Protein AF-0000000087668354 (afdb_homodimer)

Organism: NCBI:txid484088

InterPro domains:
  IPR036388 Winged helix-like DNA-binding domain superfamily [G3DSA:1.10.10.10] (4-125)
  IPR036390 Winged helix DNA-binding domain superfamily [SSF46785] (9-108)
  IPR051815 Molybdate-responsive transcriptional regulator [PTHR30432] (9-107)

Secondary structure (DSSP, 8-state):
-----TTS-EEEEEEE-TTS-EESHHHHHHHHHHHHHS-HHHHHHHTT--HHHHHHHHHHHHHHBSS-SEEEE--STT--EEEE-HHHHHHHHHHHHHHHHHHHHTHHHHHHHHHHBPP-------/-----TTS-EEEEEEE-TTS-EESHHHHHHHHHHHHHS-HHHHHHHTT--HHHHHHHHHHHHHHBSS-SEEEE--STT--EEEE-HHHHHHHHHHHHHHHHHHHHTHHHHHHHHHHBPP-------

Foldseek 3Di:
DPPPPPPADADWDKDADPVRDIDTDVLLQLQVQCAVPQALQRSCVVVVHHSVVSVVSQVSQQVVDPHRQKDWACDDPVHIGMHGDPVVVVVSVVVVVVSVVVCVVCVVVRVVCVVPDDDDPDPPPD/DPPPPPPADADWDKDADPVRDIDTDVLLQLQVQCAVPQALQRSCVVVVHHSVVSVVSQVSQQVVDPHRQKDWACDDPVHIGMHGDPVVVVVSVVVVVVSVVVCVVCVVVRVVCSVPDDDDPDPPPD

Sequence (252 aa):
MSKMPRDHLKLVLRISFPDQDRLGHGKIELLEHIRETGSISAAGRAMDMSYRRAWLLVADLNRMFLLPSVESQRGGQKGGGAALTEFGEQLLARFRAMEKSMHQALAADLEWLDANRRPIDKPNDPMSKMPRDHLKLVLRISFPDQDRLGHGKIELLEHIRETGSISAAGRAMDMSYRRAWLLVADLNRMFLLPSVESQRGGQKGGGAALTEFGEQLLARFRAMEKSMHQALAADLEWLDANRRPIDKPNDP

Solvent-accessible surface area (backbone atoms only — not comparable to full-atom values): 13938 Å² total; per-residue (Å²): 128,85,68,69,67,76,82,43,78,42,80,45,64,36,38,37,39,63,89,70,47,70,49,32,66,67,63,50,51,43,52,51,34,19,61,74,63,33,18,58,57,57,21,10,53,76,66,75,45,50,49,68,58,38,49,50,51,50,53,48,50,32,59,50,25,70,59,49,29,62,41,77,35,85,39,72,92,85,47,62,38,27,37,60,30,75,57,24,50,50,51,51,54,48,51,54,49,45,54,52,44,41,51,63,67,37,44,68,58,51,49,52,50,59,73,42,38,39,79,74,78,64,75,76,74,125,125,84,69,69,64,76,82,43,79,41,81,45,65,35,36,38,38,64,89,72,46,71,51,33,66,68,63,50,50,45,52,52,31,18,61,74,64,34,19,58,58,57,22,12,54,75,66,75,43,51,50,68,58,38,50,50,51,49,52,49,51,31,59,50,24,70,60,47,30,63,39,76,34,85,39,72,94,84,48,62,36,27,36,59,32,75,56,24,50,50,50,50,54,49,51,54,49,45,56,52,44,39,50,61,67,38,43,68,57,51,49,51,51,59,74,41,38,39,79,72,78,66,75,74,73,126

pLDDT: mean 89.36, std 17.12, range [29.06, 98.88]

Structure (mmCIF, N/CA/C/O backbone):
data_AF-0000000087668354-model_v1
#
loop_
_entity.id
_entity.type
_entity.pdbx_description
1 polymer 'LysR family transcriptional regulator'
#
loop_
_atom_site.group_PDB
_atom_site.id
_atom_site.type_symbol
_atom_site.label_atom_id
_atom_site.label_alt_id
_atom_site.label_comp_id
_atom_site.label_asym_id
_atom_site.label_entity_id
_atom_site.label_seq_id
_atom_site.pdbx_PDB_ins_code
_atom_site.Cartn_x
_atom_site.Cartn_y
_atom_site.Cartn_z
_atom_site.occupancy
_atom_site.B_iso_or_equiv
_atom_site.auth_seq_id
_atom_site.auth_comp_id
_atom_site.auth_asym_id
_atom_site.auth_atom_id
_atom_site.pdbx_PDB_model_num
ATOM 1 N N . MET A 1 1 ? -8.164 -3.51 -22.203 1 29.06 1 MET A N 1
ATOM 2 C CA . MET A 1 1 ? -7.547 -3.195 -20.922 1 29.06 1 MET A CA 1
ATOM 3 C C . MET A 1 1 ? -7.781 -1.734 -20.547 1 29.06 1 MET A C 1
ATOM 5 O O . MET A 1 1 ? -7.262 -0.831 -21.203 1 29.06 1 MET A O 1
ATOM 9 N N . SER A 1 2 ? -8.93 -1.359 -20.109 1 31.38 2 SER A N 1
ATOM 10 C CA . SER A 1 2 ? -9.344 0.035 -19.984 1 31.38 2 SER A CA 1
ATOM 11 C C . SER A 1 2 ? -8.344 0.83 -19.156 1 31.38 2 SER A C 1
ATOM 13 O O . SER A 1 2 ? -8.055 0.472 -18 1 31.38 2 SER A O 1
ATOM 15 N N . LYS A 1 3 ? -7.406 1.322 -19.781 1 37.81 3 LYS A N 1
ATOM 16 C CA . LYS A 1 3 ? -6.371 2.199 -19.25 1 37.81 3 LYS A CA 1
ATOM 17 C C . LYS A 1 3 ? -6.965 3.256 -18.328 1 37.81 3 LYS A C 1
ATOM 19 O O . LYS A 1 3 ? -7.844 4.02 -18.734 1 37.81 3 LYS A O 1
ATOM 24 N N . MET A 1 4 ? -7.285 2.971 -17.094 1 43.22 4 MET A N 1
ATOM 25 C CA . MET A 1 4 ? -7.656 4.105 -16.25 1 43.22 4 MET A CA 1
ATOM 26 C C . MET A 1 4 ? -6.906 5.363 -16.672 1 43.22 4 MET A C 1
ATOM 28 O O . MET A 1 4 ? -5.691 5.328 -16.875 1 43.22 4 MET A O 1
ATOM 32 N N . PRO A 1 5 ? -7.473 6.375 -17.078 1 48.88 5 PRO A N 1
ATOM 33 C CA . PRO A 1 5 ? -6.758 7.582 -17.5 1 48.88 5 PRO A CA 1
ATOM 34 C C . PRO A 1 5 ? -5.656 7.984 -16.516 1 48.88 5 PRO A C 1
ATOM 36 O O . PRO A 1 5 ? -5.785 7.758 -15.312 1 48.88 5 PRO A O 1
ATOM 39 N N . ARG A 1 6 ? -4.398 8.039 -17.016 1 60.06 6 ARG A N 1
ATOM 40 C CA . ARG A 1 6 ? -3.125 8.438 -16.422 1 60.06 6 ARG A CA 1
ATOM 41 C C . ARG A 1 6 ? -3.289 9.672 -15.547 1 60.06 6 ARG A C 1
ATOM 43 O O . ARG A 1 6 ? -2.363 10.055 -14.836 1 60.06 6 ARG A O 1
ATOM 50 N N . ASP A 1 7 ? -4.469 10.242 -15.508 1 70.31 7 ASP A N 1
ATOM 51 C CA . ASP A 1 7 ? -4.652 11.5 -14.797 1 70.31 7 ASP A CA 1
ATOM 52 C C . ASP A 1 7 ? -5.516 11.312 -13.547 1 70.31 7 ASP A C 1
ATOM 54 O O . ASP A 1 7 ? -6.254 12.219 -13.156 1 70.31 7 ASP A O 1
ATOM 58 N N . HIS A 1 8 ? -5.449 9.977 -13.031 1 83.81 8 HIS A N 1
ATOM 59 C CA . HIS A 1 8 ? -6.305 9.742 -11.875 1 83.81 8 HIS A CA 1
ATOM 60 C C . HIS A 1 8 ? -5.504 9.203 -10.688 1 83.81 8 HIS A C 1
ATOM 62 O O . HIS A 1 8 ? -4.383 8.719 -10.867 1 83.81 8 HIS A O 1
ATOM 68 N N . LEU A 1 9 ? -6.133 9.344 -9.43 1 93.75 9 LEU A N 1
ATOM 69 C CA . LEU A 1 9 ? -5.582 8.727 -8.234 1 93.75 9 LEU A CA 1
ATOM 70 C C . LEU A 1 9 ? -5.664 7.203 -8.312 1 93.75 9 LEU A C 1
ATOM 72 O O . LEU A 1 9 ? -6.668 6.66 -8.789 1 93.75 9 LEU A O 1
ATOM 76 N N . LYS A 1 10 ? -4.656 6.555 -8 1 94.25 10 LYS A N 1
ATOM 77 C CA . LYS A 1 10 ? -4.629 5.094 -8 1 94.25 10 LYS A CA 1
ATOM 78 C C . LYS A 1 10 ? -4.477 4.547 -6.586 1 94.25 10 LYS A C 1
ATOM 80 O O . LYS A 1 10 ? -3.604 4.984 -5.836 1 94.25 10 LYS A O 1
ATOM 85 N N . LEU A 1 11 ? -5.352 3.68 -6.203 1 96.5 11 LEU A N 1
ATOM 86 C CA . LEU A 1 11 ? -5.242 2.971 -4.93 1 96.5 11 LEU A CA 1
ATOM 87 C C . LEU A 1 11 ? -4.348 1.745 -5.066 1 96.5 11 LEU A C 1
ATOM 89 O O . LEU A 1 11 ? -4.523 0.939 -5.984 1 96.5 11 LEU A O 1
ATOM 93 N N . VAL A 1 12 ? -3.428 1.674 -4.293 1 96.12 12 VAL A N 1
ATOM 94 C CA . VAL A 1 12 ? -2.543 0.513 -4.27 1 96.12 12 VAL A CA 1
ATOM 95 C C . VAL A 1 12 ? -2.76 -0.278 -2.982 1 96.12 12 VAL A C 1
ATOM 97 O O . VAL A 1 12 ? -2.688 0.279 -1.885 1 96.12 12 VAL A O 1
ATOM 100 N N . LEU A 1 13 ? -3.045 -1.542 -3.121 1 96.94 13 LEU A N 1
ATOM 101 C CA . LEU A 1 13 ? -3.322 -2.426 -1.993 1 96.94 13 LEU A CA 1
ATOM 102 C C . LEU A 1 13 ? -2.111 -3.295 -1.673 1 96.94 13 LEU A C 1
ATOM 104 O O . LEU A 1 13 ? -1.589 -3.988 -2.549 1 96.94 13 LEU A O 1
ATOM 108 N N . ARG A 1 14 ? -1.689 -3.227 -0.473 1 97.06 14 ARG A N 1
ATOM 109 C CA . ARG A 1 14 ? -0.683 -4.148 0.042 1 97.06 14 ARG A CA 1
ATOM 110 C C . ARG A 1 14 ? -1.149 -4.801 1.34 1 97.06 14 ARG A C 1
ATOM 112 O O . ARG A 1 14 ? -1.803 -4.156 2.164 1 97.06 14 ARG A O 1
ATOM 119 N N . ILE A 1 15 ? -0.882 -6.035 1.44 1 97.81 15 ILE A N 1
ATOM 120 C CA . ILE A 1 15 ? -1.191 -6.797 2.646 1 97.81 15 ILE A CA 1
ATOM 121 C C . ILE A 1 15 ? 0.098 -7.34 3.26 1 97.81 15 ILE A C 1
ATOM 123 O O . ILE A 1 15 ? 0.859 -8.047 2.592 1 97.81 15 ILE A O 1
ATOM 127 N N . SER A 1 16 ? 0.354 -6.988 4.496 1 95.75 16 SER A N 1
ATOM 128 C CA . SER A 1 16 ? 1.531 -7.469 5.211 1 95.75 16 SER A CA 1
ATOM 129 C C . SER A 1 16 ? 1.184 -8.648 6.117 1 95.75 16 SER A C 1
ATOM 131 O O . SER A 1 16 ? 0.186 -8.609 6.84 1 95.75 16 SER A O 1
ATOM 133 N N . PHE A 1 17 ? 2.064 -9.648 6.031 1 93.94 17 PHE A N 1
ATOM 134 C CA . PHE A 1 17 ? 1.957 -10.82 6.891 1 93.94 17 PHE A CA 1
ATOM 135 C C . PHE A 1 17 ? 2.906 -10.711 8.078 1 93.94 17 PHE A C 1
ATOM 137 O O . PHE A 1 17 ? 3.883 -9.953 8.031 1 93.94 17 PHE A O 1
ATOM 144 N N . PRO A 1 18 ? 2.549 -11.398 9.195 1 86.5 18 PRO A N 1
ATOM 145 C CA . PRO A 1 18 ? 3.361 -11.289 10.414 1 86.5 18 PRO A CA 1
ATOM 146 C C . PRO A 1 18 ? 4.82 -11.672 10.18 1 86.5 18 PRO A C 1
ATOM 148 O O . PRO A 1 18 ? 5.715 -11.164 10.867 1 86.5 18 PRO A O 1
ATOM 151 N N . ASP A 1 19 ? 5.172 -12.586 9.227 1 82.94 19 ASP A N 1
ATOM 152 C CA . ASP A 1 19 ? 6.531 -13.031 8.938 1 82.94 19 ASP A CA 1
ATOM 153 C C . ASP A 1 19 ? 7.227 -12.078 7.969 1 82.94 19 ASP A C 1
ATOM 155 O O . ASP A 1 19 ? 8.289 -12.398 7.434 1 82.94 19 ASP A O 1
ATOM 159 N N . GLN A 1 20 ? 6.656 -10.977 7.719 1 81.62 20 GLN A N 1
ATOM 160 C CA . GLN A 1 20 ? 7.195 -9.898 6.902 1 81.62 20 GLN A CA 1
ATOM 161 C C . GLN A 1 20 ? 6.957 -10.156 5.418 1 81.62 20 GLN A C 1
ATOM 163 O O . GLN A 1 20 ? 7.516 -9.469 4.562 1 81.62 2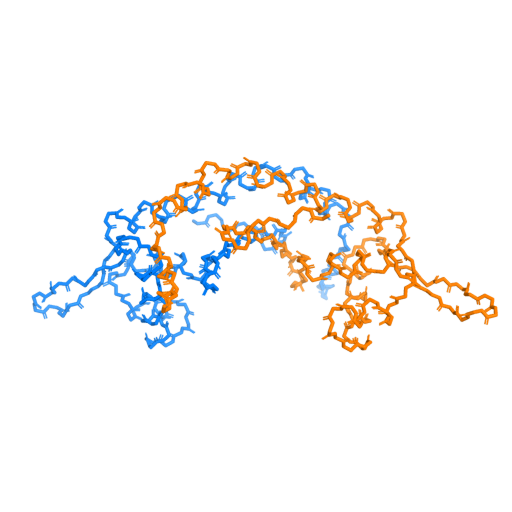0 GLN A O 1
ATOM 168 N N . ASP A 1 21 ? 6.301 -11.195 5.219 1 91.5 21 ASP A N 1
ATOM 169 C CA . ASP A 1 21 ? 5.883 -11.398 3.834 1 91.5 21 ASP A CA 1
ATOM 170 C C . ASP A 1 21 ? 4.812 -10.383 3.434 1 91.5 21 ASP A C 1
ATOM 172 O O . ASP A 1 21 ? 4.008 -9.961 4.266 1 91.5 21 ASP A O 1
ATOM 176 N N . ARG A 1 22 ? 4.867 -10.016 2.123 1 96 22 ARG A N 1
ATOM 177 C CA . ARG A 1 22 ? 3.898 -9.047 1.622 1 96 22 ARG A CA 1
ATOM 178 C C . ARG A 1 22 ? 3.223 -9.555 0.351 1 96 22 ARG A C 1
ATOM 180 O O . ARG A 1 22 ? 3.85 -10.234 -0.462 1 96 22 ARG A O 1
ATOM 187 N N . LEU A 1 23 ? 2.006 -9.32 0.245 1 98.12 23 LEU A N 1
ATOM 188 C CA . LEU A 1 23 ? 1.212 -9.586 -0.95 1 98.12 23 LEU A CA 1
ATOM 189 C C . LEU A 1 23 ? 0.702 -8.289 -1.566 1 98.12 23 LEU A C 1
ATOM 191 O O . LEU A 1 23 ? -0.048 -7.547 -0.928 1 98.12 23 LEU A O 1
ATOM 195 N N . GLY A 1 24 ? 1.148 -7.973 -2.689 1 97.62 24 GLY A N 1
ATOM 196 C CA . GLY A 1 24 ? 0.74 -6.75 -3.367 1 97.62 24 GLY A CA 1
ATOM 197 C C . GLY A 1 24 ? 0.853 -6.84 -4.879 1 97.62 24 GLY A C 1
ATOM 198 O O . GLY A 1 24 ? 0.839 -7.938 -5.441 1 97.62 24 GLY A O 1
ATOM 199 N N . HIS A 1 25 ? 0.953 -5.648 -5.527 1 95.31 25 HIS A N 1
ATOM 200 C CA . HIS A 1 25 ? 0.896 -5.527 -6.98 1 95.31 25 HIS A CA 1
ATOM 201 C C . HIS A 1 25 ? 1.948 -6.406 -7.648 1 95.31 25 HIS A C 1
ATOM 203 O O . HIS A 1 25 ? 1.663 -7.078 -8.641 1 95.31 25 HIS A O 1
ATOM 209 N N . GLY A 1 26 ? 3.125 -6.516 -7.062 1 97.25 26 GLY A N 1
ATOM 210 C CA . GLY A 1 26 ? 4.219 -7.242 -7.688 1 97.25 26 GLY A CA 1
ATOM 211 C C . GLY A 1 26 ? 3.941 -8.727 -7.832 1 97.25 26 GLY A C 1
ATOM 212 O O . GLY A 1 26 ? 4.012 -9.273 -8.93 1 97.25 26 GLY A O 1
ATOM 213 N N . LYS A 1 27 ? 3.615 -9.367 -6.746 1 98.5 27 LYS A N 1
ATOM 214 C CA . LYS A 1 27 ? 3.348 -10.805 -6.758 1 98.5 27 LYS A CA 1
ATOM 215 C C . LYS A 1 27 ? 2.1 -11.125 -7.574 1 98.5 27 LYS A C 1
ATOM 217 O O . LYS A 1 27 ? 2.053 -12.141 -8.273 1 98.5 27 LYS A O 1
ATOM 222 N N . ILE A 1 28 ? 1.128 -10.25 -7.508 1 98.69 28 ILE A N 1
ATOM 223 C CA . ILE A 1 28 ? -0.123 -10.469 -8.227 1 98.69 28 ILE A CA 1
ATOM 224 C C . ILE A 1 28 ? 0.114 -10.328 -9.727 1 98.69 28 ILE A C 1
ATOM 226 O O . ILE A 1 28 ? -0.362 -11.148 -10.516 1 98.69 28 ILE A O 1
ATOM 230 N N . GLU A 1 29 ? 0.827 -9.281 -10.102 1 98.62 29 GLU A N 1
ATOM 231 C CA . GLU A 1 29 ? 1.179 -9.094 -11.508 1 98.62 29 GLU A CA 1
ATOM 232 C C . GLU A 1 29 ? 1.981 -10.281 -12.031 1 98.62 29 GLU A C 1
ATOM 234 O O . GLU A 1 29 ? 1.774 -10.727 -13.164 1 98.62 29 GLU A O 1
ATOM 239 N N . LEU A 1 30 ? 2.871 -10.766 -11.242 1 98.75 30 LEU A N 1
ATOM 240 C CA . LEU A 1 30 ? 3.652 -11.945 -11.602 1 98.75 30 LEU A CA 1
ATOM 241 C C . LEU A 1 30 ? 2.74 -13.133 -11.898 1 98.75 30 LEU A C 1
ATOM 243 O O . LEU A 1 30 ? 2.912 -13.812 -12.914 1 98.75 30 LEU A O 1
ATOM 247 N N . LEU A 1 31 ? 1.774 -13.414 -11.008 1 98.81 31 LEU A N 1
ATOM 248 C CA . LEU A 1 31 ? 0.818 -14.5 -11.227 1 98.81 31 LEU A CA 1
ATOM 249 C C . LEU A 1 31 ? 0.07 -14.305 -12.539 1 98.81 31 LEU A C 1
ATOM 251 O O . LEU A 1 31 ? -0.143 -15.266 -13.289 1 98.81 31 LEU A O 1
ATOM 255 N N . GLU A 1 32 ? -0.285 -13.094 -12.844 1 98.88 32 GLU A N 1
ATOM 256 C CA . GLU A 1 32 ? -0.998 -12.797 -14.086 1 98.88 32 GLU A CA 1
ATOM 257 C C . GLU A 1 32 ? -0.147 -13.141 -15.305 1 98.88 32 GLU A C 1
ATOM 259 O O . GLU A 1 32 ? -0.634 -13.758 -16.25 1 98.88 32 GLU A O 1
ATOM 264 N N . HIS A 1 33 ? 1.062 -12.734 -15.289 1 98.69 33 HIS A N 1
ATOM 265 C CA . HIS A 1 33 ? 1.942 -12.977 -16.422 1 98.69 33 HIS A CA 1
ATOM 266 C C . HIS A 1 33 ? 2.248 -14.461 -16.578 1 98.69 33 HIS A C 1
ATOM 268 O O . HIS A 1 33 ? 2.354 -14.969 -17.703 1 98.69 33 HIS A O 1
ATOM 274 N N . ILE A 1 34 ? 2.406 -15.141 -15.477 1 98.44 34 ILE A N 1
ATOM 275 C CA . ILE A 1 34 ? 2.617 -16.578 -15.562 1 98.44 34 ILE A CA 1
ATOM 276 C C . ILE A 1 34 ? 1.389 -17.25 -16.172 1 98.44 34 ILE A C 1
ATOM 278 O O . ILE A 1 34 ? 1.515 -18.141 -17.016 1 98.44 34 ILE A O 1
ATOM 282 N N . ARG A 1 35 ? 0.227 -16.828 -15.719 1 98 35 ARG A N 1
ATOM 283 C CA . ARG A 1 35 ? -1.008 -17.344 -16.297 1 98 35 ARG A CA 1
ATOM 284 C C . ARG A 1 35 ? -1.037 -17.141 -17.797 1 98 35 ARG A C 1
ATOM 286 O O . ARG A 1 35 ? -1.43 -18.047 -18.547 1 98 35 ARG A O 1
ATOM 293 N N . GLU A 1 36 ? -0.615 -16.031 -18.312 1 97.88 36 GLU A N 1
ATOM 294 C CA . GLU A 1 36 ? -0.708 -15.625 -19.703 1 97.88 36 GLU A CA 1
ATOM 295 C C . GLU A 1 36 ? 0.372 -16.297 -20.547 1 97.88 36 GLU A C 1
ATOM 297 O O . GLU A 1 36 ? 0.123 -16.688 -21.688 1 97.88 36 GLU A O 1
ATOM 302 N N . THR A 1 37 ? 1.587 -16.484 -20.016 1 96.31 37 THR A N 1
ATOM 303 C CA . THR A 1 37 ? 2.727 -16.859 -20.844 1 96.31 37 THR A CA 1
ATOM 304 C C . THR A 1 37 ? 3.098 -18.328 -20.609 1 96.31 37 THR A C 1
ATOM 306 O O . THR A 1 37 ? 3.82 -18.922 -21.406 1 96.31 37 THR A O 1
ATOM 309 N N . GLY A 1 38 ? 2.723 -18.797 -19.469 1 96.31 38 GLY A N 1
ATOM 310 C CA . GLY A 1 38 ? 3.086 -20.156 -19.109 1 96.31 38 GLY A CA 1
ATOM 311 C C . GLY A 1 38 ? 4.547 -20.312 -18.734 1 96.31 38 GLY A C 1
ATOM 312 O O . GLY A 1 38 ? 5.117 -21.406 -18.844 1 96.31 38 GLY A O 1
ATOM 313 N N . SER A 1 39 ? 5.164 -19.172 -18.328 1 96.5 39 SER A N 1
ATOM 314 C CA . SER A 1 39 ? 6.609 -19.188 -18.125 1 96.5 39 SER A CA 1
ATOM 315 C C . SER A 1 39 ? 7.027 -18.156 -17.078 1 96.5 39 SER A C 1
ATOM 317 O O . SER A 1 39 ? 6.586 -17.016 -17.109 1 96.5 39 SER A O 1
ATOM 319 N N . ILE A 1 40 ? 7.871 -18.703 -16.078 1 97.06 40 ILE A N 1
ATOM 320 C CA . ILE A 1 40 ? 8.43 -17.766 -15.102 1 97.06 40 ILE A CA 1
ATOM 321 C C . ILE A 1 40 ? 9.375 -16.781 -15.805 1 97.06 40 ILE A C 1
ATOM 323 O O . ILE A 1 40 ? 9.383 -15.594 -15.492 1 97.06 40 ILE A O 1
ATOM 327 N N . SER A 1 41 ? 10.133 -17.312 -16.766 1 96.56 41 SER A N 1
ATOM 328 C CA . SER A 1 41 ? 11.086 -16.469 -17.5 1 96.56 41 SER A CA 1
ATOM 329 C C . SER A 1 41 ? 10.367 -15.398 -18.312 1 96.56 41 SER A C 1
ATOM 331 O O . SER A 1 41 ? 10.781 -14.234 -18.312 1 96.56 41 SER A O 1
ATOM 333 N N . ALA A 1 42 ? 9.336 -15.719 -18.953 1 97.38 42 ALA A N 1
ATOM 334 C CA . ALA A 1 42 ? 8.578 -14.766 -19.75 1 97.38 42 ALA A CA 1
ATOM 335 C C . ALA A 1 42 ? 7.887 -13.734 -18.859 1 97.38 42 ALA A C 1
ATOM 337 O O . ALA A 1 42 ? 7.816 -12.555 -19.203 1 97.38 42 ALA A O 1
ATOM 338 N N . ALA A 1 43 ? 7.398 -14.203 -17.734 1 98.25 43 ALA A N 1
ATOM 339 C CA . ALA A 1 43 ? 6.785 -13.297 -16.766 1 98.25 43 ALA A CA 1
ATOM 340 C C . ALA A 1 43 ? 7.797 -12.266 -16.266 1 98.25 43 ALA A C 1
ATOM 342 O O . ALA A 1 43 ? 7.496 -11.07 -16.188 1 98.25 43 ALA A O 1
ATOM 343 N N . GLY A 1 44 ? 8.969 -12.75 -15.836 1 98.12 44 GLY A N 1
ATOM 344 C CA . GLY A 1 44 ? 10.031 -11.844 -15.43 1 98.12 44 GLY A CA 1
ATOM 345 C C . GLY A 1 44 ? 10.359 -10.797 -16.469 1 98.12 44 GLY A C 1
ATOM 346 O O . GLY A 1 44 ? 10.438 -9.609 -16.156 1 98.12 44 GLY A O 1
ATOM 347 N N . ARG A 1 45 ? 10.453 -11.164 -17.766 1 98.38 45 ARG A N 1
ATOM 348 C CA . ARG A 1 45 ? 10.742 -10.25 -18.875 1 98.38 45 ARG A CA 1
ATOM 349 C C . ARG A 1 45 ? 9.633 -9.211 -19.031 1 98.38 45 ARG A C 1
ATOM 351 O O . ARG A 1 45 ? 9.914 -8.023 -19.219 1 98.38 45 ARG A O 1
ATOM 358 N N . ALA A 1 46 ? 8.492 -9.648 -18.938 1 98.31 46 ALA A N 1
ATOM 359 C CA . ALA A 1 46 ? 7.344 -8.758 -19.094 1 98.31 46 ALA A CA 1
ATOM 360 C C . ALA A 1 46 ? 7.336 -7.691 -18 1 98.31 46 ALA A C 1
ATOM 362 O O . ALA A 1 46 ? 6.824 -6.586 -18.203 1 98.31 46 ALA A O 1
ATOM 363 N N . MET A 1 47 ? 7.898 -8 -16.859 1 98.38 47 MET A N 1
ATOM 364 C CA . MET A 1 47 ? 7.922 -7.074 -15.727 1 98.38 47 MET A CA 1
ATOM 365 C C . MET A 1 47 ? 9.289 -6.41 -15.602 1 98.38 47 MET A C 1
ATOM 367 O O . MET A 1 47 ? 9.617 -5.844 -14.555 1 98.38 47 MET A O 1
ATOM 371 N N . ASP A 1 48 ? 10.094 -6.559 -16.5 1 98.31 48 ASP A N 1
ATOM 372 C CA . ASP A 1 48 ? 11.422 -5.949 -16.594 1 98.31 48 ASP A CA 1
ATOM 373 C C . ASP A 1 48 ? 12.289 -6.371 -15.406 1 98.31 48 ASP A C 1
ATOM 375 O O . ASP A 1 48 ? 12.938 -5.531 -14.773 1 98.31 48 ASP A O 1
ATOM 379 N N . MET A 1 49 ? 12.234 -7.668 -15.016 1 98.06 49 MET A N 1
ATOM 380 C CA . MET A 1 49 ? 13.094 -8.203 -13.961 1 98.06 49 MET A CA 1
ATOM 381 C C . MET A 1 49 ? 13.781 -9.484 -14.422 1 98.06 49 MET A C 1
ATOM 383 O O . MET A 1 49 ? 13.367 -10.102 -15.406 1 98.06 49 MET A O 1
ATOM 387 N N . SER A 1 50 ? 14.789 -9.852 -13.68 1 98.25 50 SER A N 1
ATOM 388 C CA . SER A 1 50 ? 15.539 -11.062 -13.984 1 98.25 50 SER A CA 1
ATOM 389 C C . SER A 1 50 ? 14.727 -12.312 -13.641 1 98.25 50 SER A C 1
ATOM 391 O O . SER A 1 50 ? 13.805 -12.258 -12.828 1 98.25 50 SER A O 1
ATOM 393 N N . TYR A 1 51 ? 15.109 -13.422 -14.25 1 97.5 51 TYR A N 1
ATOM 394 C CA . TYR A 1 51 ? 14.531 -14.719 -13.906 1 97.5 51 TYR A CA 1
ATOM 395 C C . TYR A 1 51 ? 14.703 -15.008 -12.422 1 97.5 51 TYR A C 1
ATOM 397 O O . TYR A 1 51 ? 13.781 -15.516 -11.773 1 97.5 51 TYR A O 1
ATOM 405 N N . ARG A 1 52 ? 15.906 -14.695 -11.914 1 98.06 52 ARG A N 1
ATOM 406 C CA . ARG A 1 52 ? 16.172 -14.977 -10.508 1 98.06 52 ARG A CA 1
ATOM 407 C C . ARG A 1 52 ? 15.18 -14.25 -9.602 1 98.06 52 ARG A C 1
ATOM 409 O O . ARG A 1 52 ? 14.641 -14.836 -8.664 1 98.06 52 ARG A O 1
ATOM 416 N N . ARG A 1 53 ? 14.93 -12.992 -9.898 1 98.19 53 ARG A N 1
ATOM 417 C CA . ARG A 1 53 ? 14 -12.211 -9.094 1 98.19 53 ARG A CA 1
ATOM 418 C C . ARG A 1 53 ? 12.586 -12.766 -9.203 1 98.19 53 ARG A C 1
ATOM 420 O O . ARG A 1 53 ? 11.883 -12.906 -8.203 1 98.19 53 ARG A O 1
ATOM 427 N N . ALA A 1 54 ? 12.203 -13.039 -10.43 1 98.12 54 ALA A N 1
ATOM 428 C CA . ALA A 1 54 ? 10.883 -13.633 -10.648 1 98.12 54 ALA A CA 1
ATOM 429 C C . ALA A 1 54 ? 10.758 -14.969 -9.922 1 98.12 54 ALA A C 1
ATOM 431 O O . ALA A 1 54 ? 9.742 -15.234 -9.273 1 98.12 54 ALA A O 1
ATOM 432 N N . TRP A 1 55 ? 11.75 -15.773 -10.008 1 97.56 55 TRP A N 1
ATOM 433 C CA . TRP A 1 55 ? 11.773 -17.078 -9.359 1 97.56 55 TRP A CA 1
ATOM 434 C C . TRP A 1 55 ? 11.688 -16.938 -7.844 1 97.56 55 TRP A C 1
ATOM 436 O O . TRP A 1 55 ? 10.961 -17.672 -7.184 1 97.56 55 TRP A O 1
ATOM 446 N N . LEU A 1 56 ? 12.383 -16.016 -7.281 1 97.88 56 LEU A N 1
ATOM 447 C CA . LEU A 1 56 ? 12.352 -15.773 -5.844 1 97.88 56 LEU A CA 1
ATOM 448 C C . LEU A 1 56 ? 10.953 -15.344 -5.398 1 97.88 56 LEU A C 1
ATOM 450 O O . LEU A 1 56 ? 10.477 -15.758 -4.34 1 97.88 56 LEU A O 1
ATOM 454 N N . LEU A 1 57 ? 10.297 -14.516 -6.195 1 97.94 57 LEU A N 1
ATOM 455 C CA . LEU A 1 57 ? 8.945 -14.086 -5.867 1 97.94 57 LEU A CA 1
ATOM 456 C C . LEU A 1 57 ? 7.977 -15.258 -5.898 1 97.94 57 LEU A C 1
ATOM 458 O O . LEU A 1 57 ? 7.086 -15.359 -5.055 1 97.94 57 LEU A O 1
ATOM 462 N N . VAL A 1 58 ? 8.141 -16.125 -6.867 1 98.06 58 VAL A N 1
ATOM 463 C CA . VAL A 1 58 ? 7.32 -17.328 -6.945 1 98.06 58 VAL A CA 1
ATOM 464 C C . VAL A 1 58 ? 7.566 -18.203 -5.719 1 98.06 58 VAL A C 1
ATOM 466 O O . VAL A 1 58 ? 6.621 -18.719 -5.117 1 98.06 58 VAL A O 1
ATOM 469 N N . ALA A 1 59 ? 8.844 -18.375 -5.379 1 97.44 59 ALA A N 1
ATOM 470 C CA . ALA A 1 59 ? 9.18 -19.156 -4.195 1 97.44 59 ALA A CA 1
ATOM 471 C C . ALA A 1 59 ? 8.547 -18.562 -2.941 1 97.44 59 ALA A C 1
ATOM 473 O O . ALA A 1 59 ? 8.016 -19.297 -2.104 1 97.44 59 ALA A O 1
ATOM 474 N N . ASP A 1 60 ? 8.594 -17.266 -2.812 1 96.69 60 ASP A N 1
ATOM 475 C CA . ASP A 1 60 ? 7.961 -16.594 -1.689 1 96.69 60 ASP A CA 1
ATOM 476 C C . ASP A 1 60 ? 6.457 -16.859 -1.656 1 96.69 60 ASP A C 1
ATOM 478 O O . ASP A 1 60 ? 5.914 -17.234 -0.617 1 96.69 60 ASP A O 1
ATOM 482 N N . LEU A 1 61 ? 5.832 -16.703 -2.783 1 97.62 61 LEU A N 1
ATOM 483 C CA . LEU A 1 61 ? 4.395 -16.922 -2.896 1 97.62 61 LEU A CA 1
ATOM 484 C C . LEU A 1 61 ? 4.031 -18.344 -2.461 1 97.62 61 LEU A C 1
ATOM 486 O O . LEU A 1 61 ? 3.072 -18.531 -1.712 1 97.62 61 LEU A O 1
ATOM 490 N N . ASN A 1 62 ? 4.793 -19.297 -2.961 1 97.62 62 ASN A N 1
ATOM 491 C CA . ASN A 1 62 ? 4.496 -20.688 -2.656 1 97.62 62 ASN A CA 1
ATOM 492 C C . ASN A 1 62 ? 4.746 -21.016 -1.185 1 97.62 62 ASN A C 1
ATOM 494 O O . ASN A 1 62 ? 4.125 -21.922 -0.627 1 97.62 62 ASN A O 1
ATOM 498 N N . ARG A 1 63 ? 5.586 -20.234 -0.508 1 95.19 63 ARG A N 1
ATOM 499 C CA . ARG A 1 63 ? 5.875 -20.453 0.905 1 95.19 63 ARG A CA 1
ATOM 500 C C . ARG A 1 63 ? 4.871 -19.719 1.79 1 95.19 63 ARG A C 1
ATOM 502 O O . ARG A 1 63 ? 4.699 -20.078 2.961 1 95.19 63 ARG A O 1
ATOM 509 N N . MET A 1 64 ? 4.219 -18.797 1.307 1 96.19 64 MET A N 1
ATOM 510 C CA . MET A 1 64 ? 3.35 -17.922 2.086 1 96.19 64 MET A CA 1
ATOM 511 C C . MET A 1 64 ? 2.057 -18.625 2.465 1 96.19 64 MET A C 1
ATOM 513 O O . MET A 1 64 ? 1.398 -18.25 3.438 1 96.19 64 MET A O 1
ATOM 517 N N . PHE A 1 65 ? 1.686 -19.625 1.758 1 97.31 65 PHE A N 1
ATOM 518 C CA . PHE A 1 65 ? 0.363 -20.219 1.925 1 97.31 65 PHE A CA 1
ATOM 519 C C . PHE A 1 65 ? 0.466 -21.734 2.107 1 97.31 65 PHE A C 1
ATOM 521 O O . PHE A 1 65 ? 1.52 -22.328 1.864 1 97.31 65 PHE A O 1
ATOM 528 N N . LEU A 1 66 ? -0.678 -22.344 2.543 1 97.5 66 LEU A N 1
ATOM 529 C CA . LEU A 1 66 ? -0.776 -23.766 2.777 1 97.5 66 LEU A CA 1
ATOM 530 C C . LEU A 1 66 ? -0.586 -24.547 1.479 1 97.5 66 LEU A C 1
ATOM 532 O O . LEU A 1 66 ? 0.015 -25.625 1.477 1 97.5 66 LEU A O 1
ATOM 536 N N . LEU A 1 67 ? -1.128 -24.047 0.385 1 98 67 LEU A N 1
ATOM 537 C CA . LEU A 1 67 ? -1.015 -24.656 -0.939 1 98 67 LEU A CA 1
ATOM 538 C C . LEU A 1 67 ? -0.205 -23.766 -1.874 1 98 67 LEU A C 1
ATOM 540 O O . LEU A 1 67 ? -0.273 -22.531 -1.782 1 98 67 LEU A O 1
ATOM 544 N N . PRO A 1 68 ? 0.583 -24.359 -2.768 1 98.25 68 PRO A N 1
ATOM 545 C CA . PRO A 1 68 ? 1.341 -23.531 -3.717 1 98.25 68 PRO A CA 1
ATOM 546 C C . PRO A 1 68 ? 0.441 -22.766 -4.684 1 98.25 68 PRO A C 1
ATOM 548 O O . PRO A 1 68 ? -0.615 -23.266 -5.078 1 98.25 68 PRO A O 1
ATOM 551 N N . SE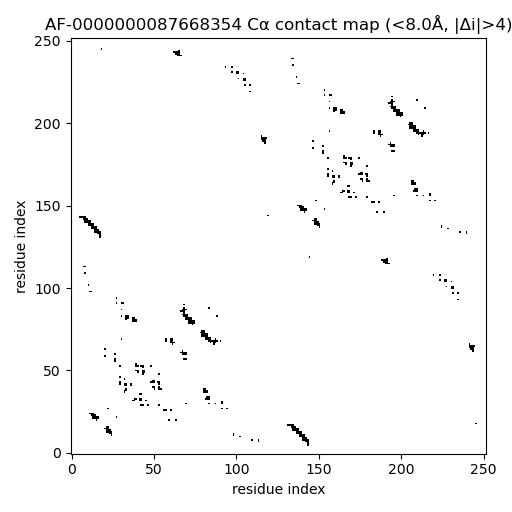R A 1 69 ? 0.925 -21.594 -5.078 1 98.62 69 SER A N 1
ATOM 552 C CA . SER A 1 69 ? 0.207 -20.766 -6.039 1 98.62 69 SER A CA 1
ATOM 553 C C . SER A 1 69 ? 0.649 -21.062 -7.469 1 98.62 69 SER A C 1
ATOM 555 O O . SER A 1 69 ? -0.109 -20.844 -8.414 1 98.62 69 SER A O 1
ATOM 557 N N . VAL A 1 70 ? 1.897 -21.516 -7.625 1 98.69 70 VAL A N 1
ATOM 558 C CA . VAL A 1 70 ? 2.49 -21.797 -8.93 1 98.69 70 VAL A CA 1
ATOM 559 C C . VAL A 1 70 ? 3.109 -23.188 -8.938 1 98.69 70 VAL A C 1
ATOM 561 O O . VAL A 1 70 ? 3.738 -23.594 -7.957 1 98.69 70 VAL A O 1
ATOM 564 N N . GLU A 1 71 ? 2.9 -23.922 -9.992 1 97.06 71 GLU A N 1
ATOM 565 C CA . GLU A 1 71 ? 3.49 -25.25 -10.148 1 97.06 71 GLU A CA 1
ATOM 566 C C . GLU A 1 71 ? 4.305 -25.344 -11.438 1 97.06 71 GLU A C 1
ATOM 568 O O . GLU A 1 71 ? 4.066 -24.594 -12.383 1 97.06 71 GLU A O 1
ATOM 573 N N . SER A 1 72 ? 5.262 -26.203 -11.352 1 88.56 72 SER A N 1
ATOM 574 C CA . SER A 1 72 ? 6.031 -26.516 -12.555 1 88.56 72 SER A CA 1
ATOM 575 C C . SER A 1 72 ? 5.246 -27.438 -13.484 1 88.56 72 SER A C 1
ATOM 577 O O . SER A 1 72 ? 4.492 -28.297 -13.031 1 88.56 72 SER A O 1
ATOM 579 N N . GLN A 1 73 ? 5.18 -27.016 -14.711 1 80.25 73 GLN A N 1
ATOM 580 C CA . GLN A 1 73 ? 4.566 -27.906 -15.688 1 80.25 73 GLN A CA 1
ATOM 581 C C . GLN A 1 73 ? 5.621 -28.719 -16.422 1 80.25 73 GLN A C 1
ATOM 583 O O . GLN A 1 73 ? 6.723 -28.219 -16.688 1 80.25 73 GLN A O 1
ATOM 588 N N . ARG A 1 74 ? 5.574 -30.109 -16.203 1 71.31 74 ARG A N 1
ATOM 589 C CA . ARG A 1 74 ? 6.492 -30.984 -16.922 1 71.31 74 ARG A CA 1
ATOM 590 C C . ARG A 1 74 ? 6.309 -30.859 -18.422 1 71.31 74 ARG A C 1
ATOM 592 O O . ARG A 1 74 ? 5.18 -30.891 -18.922 1 71.31 74 ARG A O 1
ATOM 599 N N . GLY A 1 75 ? 6.945 -30.031 -19.109 1 60.19 75 GLY A N 1
ATOM 600 C CA . GLY A 1 75 ? 6.785 -30.031 -20.547 1 60.19 75 GLY A CA 1
ATOM 601 C C . GLY A 1 75 ? 7.602 -31.094 -21.25 1 60.19 75 GLY A C 1
ATOM 602 O O . GLY A 1 75 ? 8.547 -31.641 -20.656 1 60.19 75 GLY A O 1
ATOM 603 N N . GLY A 1 76 ? 6.938 -31.922 -22.125 1 56.22 76 GLY A N 1
ATOM 604 C CA . GLY A 1 76 ? 7.527 -32.75 -23.156 1 56.22 76 GLY A CA 1
ATOM 605 C C . GLY A 1 76 ? 8.672 -32.094 -23.891 1 56.22 76 GLY A C 1
ATOM 606 O O . GLY A 1 76 ? 9.406 -31.281 -23.312 1 56.22 76 GLY A O 1
ATOM 607 N N . GLN A 1 77 ? 8.633 -32.031 -25.172 1 57.12 77 GLN A N 1
ATOM 608 C CA . GLN A 1 77 ? 9.656 -31.547 -26.094 1 57.12 77 GLN A CA 1
ATOM 609 C C . GLN A 1 77 ? 9.922 -30.062 -25.875 1 57.12 77 GLN A C 1
ATOM 611 O O . GLN A 1 77 ? 10.938 -29.531 -26.328 1 57.12 77 GLN A O 1
ATOM 616 N N . LYS A 1 78 ? 8.836 -29.219 -25.453 1 57.28 78 LYS A N 1
ATOM 617 C CA . LYS A 1 78 ? 9 -27.766 -25.5 1 57.28 78 LYS A CA 1
ATOM 618 C C . LYS A 1 78 ? 9.523 -27.219 -24.172 1 57.28 78 LYS A C 1
ATOM 620 O O . LYS A 1 78 ? 9.586 -26 -23.984 1 57.28 78 LYS A O 1
ATOM 625 N N . GLY A 1 79 ? 10.102 -27.953 -23.328 1 59.66 79 GLY A N 1
ATOM 626 C CA . GLY A 1 79 ? 10.727 -27.562 -22.062 1 59.66 79 GLY A CA 1
ATOM 627 C C . GLY A 1 79 ? 9.719 -27.281 -20.969 1 59.66 79 GLY A C 1
ATOM 628 O O . GLY A 1 79 ? 8.516 -27.25 -21.219 1 59.66 79 GLY A O 1
ATOM 629 N N . GLY A 1 80 ? 9.906 -27.594 -19.672 1 74.5 80 GLY A N 1
ATOM 630 C CA . GLY A 1 80 ? 9.078 -27.438 -18.484 1 74.5 80 GLY A CA 1
ATOM 631 C C . GLY A 1 80 ? 8.641 -26 -18.25 1 74.5 80 GLY A C 1
ATOM 632 O O . GLY A 1 80 ? 9.32 -25.062 -18.656 1 74.5 80 GLY A O 1
ATOM 633 N N . GLY A 1 81 ? 7.348 -25.562 -18.297 1 91.94 81 GLY A N 1
ATOM 634 C CA . GLY A 1 81 ? 6.754 -24.25 -18.047 1 91.94 81 GLY A CA 1
ATOM 635 C C . GLY A 1 81 ? 6.227 -24.109 -16.625 1 91.94 81 GLY A C 1
ATOM 636 O O . GLY A 1 81 ? 6.691 -24.797 -15.711 1 91.94 81 GLY A O 1
ATOM 637 N N . ALA A 1 82 ? 5.637 -23.047 -16.359 1 96.44 82 ALA A N 1
ATOM 638 C CA . ALA A 1 82 ? 4.977 -22.766 -15.086 1 96.44 82 ALA A CA 1
ATOM 639 C C . ALA A 1 82 ? 3.502 -22.438 -15.289 1 96.44 82 ALA A C 1
ATOM 641 O O . ALA A 1 82 ? 3.123 -21.859 -16.312 1 96.44 82 ALA A O 1
ATOM 642 N N . ALA A 1 83 ? 2.701 -22.891 -14.375 1 97.25 83 ALA A N 1
ATOM 643 C CA . ALA A 1 83 ? 1.27 -22.609 -14.422 1 97.25 83 ALA A CA 1
ATOM 644 C C . ALA A 1 83 ? 0.733 -22.281 -13.031 1 97.25 83 ALA A C 1
ATOM 646 O O . ALA A 1 83 ? 1.321 -22.688 -12.023 1 97.25 83 ALA A O 1
ATOM 647 N N . LEU A 1 84 ? -0.344 -21.547 -13.023 1 98.31 84 LEU A N 1
ATOM 648 C CA . LEU A 1 84 ? -1.031 -21.375 -11.75 1 98.31 84 LEU A CA 1
ATOM 649 C C . LEU A 1 84 ? -1.712 -22.656 -11.312 1 98.31 84 LEU A C 1
ATOM 651 O O . LEU A 1 84 ? -2.291 -23.375 -12.141 1 98.31 84 LEU A O 1
ATOM 655 N N . THR A 1 85 ? -1.6 -22.938 -10.023 1 98.44 85 THR A N 1
ATOM 656 C CA . THR A 1 85 ? -2.439 -23.984 -9.445 1 98.44 85 THR A CA 1
ATOM 657 C C . THR A 1 85 ? -3.881 -23.5 -9.305 1 98.44 85 THR A C 1
ATOM 659 O O . THR A 1 85 ? -4.18 -22.344 -9.578 1 98.44 85 THR A O 1
ATOM 662 N N . GLU A 1 86 ? -4.777 -24.453 -8.883 1 98.44 86 GLU A N 1
ATOM 663 C CA . GLU A 1 86 ? -6.141 -24.031 -8.562 1 98.44 86 GLU A CA 1
ATOM 664 C C . GLU A 1 86 ? -6.148 -22.953 -7.48 1 98.44 86 GLU A C 1
ATOM 666 O O . GLU A 1 86 ? -6.887 -21.969 -7.582 1 98.44 86 GLU A O 1
ATOM 671 N N . PHE A 1 87 ? -5.301 -23.156 -6.48 1 98.75 87 PHE A N 1
ATOM 672 C CA . PHE A 1 87 ? -5.199 -22.172 -5.418 1 98.75 87 PHE A CA 1
ATOM 673 C C . PHE A 1 87 ? -4.684 -20.844 -5.965 1 98.75 87 PHE A C 1
ATOM 675 O O . PHE A 1 87 ? -5.184 -19.781 -5.602 1 98.75 87 PHE A O 1
ATOM 682 N N . GLY A 1 88 ? -3.625 -20.906 -6.82 1 98.81 88 GLY A N 1
ATOM 683 C CA . GLY A 1 88 ? -3.09 -19.703 -7.438 1 98.81 88 GLY A CA 1
ATOM 684 C C . GLY A 1 88 ? -4.137 -18.906 -8.188 1 98.81 88 GLY A C 1
ATOM 685 O O . GLY A 1 88 ? -4.156 -17.672 -8.109 1 98.81 88 GLY A O 1
ATOM 686 N N . GLU A 1 89 ? -5.02 -19.641 -8.891 1 98.81 89 GLU A N 1
ATOM 687 C CA . GLU A 1 89 ? -6.109 -18.984 -9.609 1 98.81 89 GLU A CA 1
ATOM 688 C C . GLU A 1 89 ? -7.082 -18.312 -8.648 1 98.81 89 GLU A C 1
ATOM 690 O O . GLU A 1 89 ? -7.535 -17.188 -8.891 1 98.81 89 GLU A O 1
ATOM 695 N N . GLN A 1 90 ? -7.434 -18.984 -7.566 1 98.75 90 GLN A N 1
ATOM 696 C CA . GLN A 1 90 ? -8.328 -18.438 -6.555 1 98.75 90 GLN A CA 1
ATOM 697 C C . GLN A 1 90 ? -7.723 -17.203 -5.891 1 98.75 90 GLN A C 1
ATOM 699 O O . GLN A 1 90 ? -8.414 -16.203 -5.68 1 98.75 90 GLN A O 1
ATOM 704 N N . LEU A 1 91 ? -6.441 -17.297 -5.57 1 98.75 91 LEU A N 1
ATOM 705 C CA . LEU A 1 91 ? -5.738 -16.188 -4.934 1 98.75 91 LEU A CA 1
ATOM 706 C C . LEU A 1 91 ? -5.746 -14.953 -5.828 1 98.75 91 LEU A C 1
ATOM 708 O O . LEU A 1 91 ? -6.055 -13.852 -5.367 1 98.75 91 LEU A O 1
ATOM 712 N N . LEU A 1 92 ? -5.391 -15.117 -7.055 1 98.81 92 LEU A N 1
ATOM 713 C CA . LEU A 1 92 ? -5.371 -14.023 -8.023 1 98.81 92 LEU A CA 1
ATOM 714 C C . LEU A 1 92 ? -6.75 -13.383 -8.148 1 98.81 92 LEU A C 1
ATOM 716 O O . LEU A 1 92 ? -6.879 -12.164 -8.086 1 98.81 92 LEU A O 1
ATOM 720 N N . ALA A 1 93 ? -7.766 -14.219 -8.344 1 98.75 93 ALA A N 1
ATOM 721 C CA . ALA A 1 93 ? -9.133 -13.727 -8.492 1 98.75 93 ALA A CA 1
ATOM 722 C C . ALA A 1 93 ? -9.586 -12.977 -7.246 1 98.75 93 ALA A C 1
ATOM 724 O O . ALA A 1 93 ? -10.219 -11.922 -7.344 1 98.75 93 ALA A O 1
ATOM 725 N N . ARG A 1 94 ? -9.281 -13.492 -6.113 1 98.62 94 ARG A N 1
ATOM 726 C CA . ARG A 1 94 ? -9.688 -12.875 -4.855 1 98.62 94 ARG A CA 1
ATOM 727 C C . ARG A 1 94 ? -9 -11.523 -4.668 1 98.62 94 ARG A C 1
ATOM 729 O O . ARG A 1 94 ? -9.641 -10.547 -4.258 1 98.62 94 ARG A O 1
ATOM 736 N N . PHE A 1 95 ? -7.723 -11.484 -4.945 1 98.75 95 PHE A N 1
ATOM 737 C CA . PHE A 1 95 ? -7 -10.227 -4.789 1 98.75 95 PHE A CA 1
ATOM 738 C C . PHE A 1 95 ? -7.574 -9.156 -5.707 1 98.75 95 PHE A C 1
ATOM 740 O O . PHE A 1 95 ? -7.758 -8.008 -5.289 1 98.75 95 PHE A O 1
ATOM 747 N N . ARG A 1 96 ? -7.867 -9.484 -6.93 1 98.44 96 ARG A N 1
ATOM 748 C CA . ARG A 1 96 ? -8.453 -8.523 -7.855 1 98.44 96 ARG A CA 1
ATOM 749 C C . ARG A 1 96 ? -9.836 -8.078 -7.379 1 98.44 96 ARG A C 1
ATOM 751 O O . ARG A 1 96 ? -10.188 -6.902 -7.512 1 98.44 96 ARG A O 1
ATOM 758 N N . ALA A 1 97 ? -10.578 -8.961 -6.859 1 98.56 97 ALA A N 1
ATOM 759 C CA . ALA A 1 97 ? -11.875 -8.609 -6.281 1 98.56 97 ALA A CA 1
ATOM 760 C C . ALA A 1 97 ? -11.703 -7.664 -5.094 1 98.56 97 ALA A C 1
ATOM 762 O O . ALA A 1 97 ? -12.508 -6.746 -4.902 1 98.56 97 ALA A O 1
ATOM 763 N N . MET A 1 98 ? -10.664 -7.938 -4.262 1 98.56 98 MET A N 1
ATOM 764 C CA . MET A 1 98 ? -10.352 -7.047 -3.145 1 98.56 98 MET A CA 1
ATOM 765 C C . MET A 1 98 ? -10.062 -5.633 -3.639 1 98.56 98 MET A C 1
ATOM 767 O O . MET A 1 98 ? -10.57 -4.66 -3.072 1 98.56 98 MET A O 1
ATOM 771 N N . GLU A 1 99 ? -9.25 -5.492 -4.672 1 97.94 99 GLU A N 1
ATOM 772 C CA . GLU A 1 99 ? -8.938 -4.184 -5.238 1 97.94 99 GLU A CA 1
ATOM 773 C C . GLU A 1 99 ? -10.203 -3.457 -5.684 1 97.94 99 GLU A C 1
ATOM 775 O O . GLU A 1 99 ? -10.352 -2.258 -5.441 1 97.94 99 GLU A O 1
ATOM 780 N N . LYS A 1 100 ? -11.086 -4.172 -6.32 1 97.81 100 LYS A N 1
ATOM 781 C CA . LYS A 1 100 ? -12.344 -3.588 -6.777 1 97.81 100 LYS A CA 1
ATOM 782 C C . LYS A 1 100 ? -13.203 -3.137 -5.598 1 97.81 100 LYS A C 1
ATOM 784 O O . LYS A 1 100 ? -13.758 -2.033 -5.609 1 97.81 100 LYS A O 1
ATOM 789 N N . SER A 1 101 ? -13.32 -3.984 -4.59 1 98.06 101 SER A N 1
ATOM 790 C CA . SER A 1 101 ? -14.102 -3.664 -3.402 1 98.06 101 SER A CA 1
ATOM 791 C C . SER A 1 101 ? -13.539 -2.443 -2.68 1 98.06 101 SER A C 1
ATOM 793 O O . SER A 1 101 ? -14.297 -1.584 -2.221 1 98.06 101 SER A O 1
ATOM 795 N N . MET A 1 102 ? -12.242 -2.451 -2.594 1 97.5 102 MET A N 1
ATOM 796 C CA . MET A 1 102 ? -11.57 -1.318 -1.959 1 97.5 102 MET A CA 1
ATOM 797 C C . MET A 1 102 ? -11.867 -0.024 -2.711 1 97.5 102 MET A C 1
ATOM 799 O O . MET A 1 102 ? -12.188 0.995 -2.1 1 97.5 102 MET A O 1
ATOM 803 N N . HIS A 1 103 ? -11.734 -0.04 -4.012 1 97.19 103 HIS A N 1
ATOM 804 C CA . HIS A 1 103 ? -12.023 1.137 -4.824 1 97.19 103 HIS A CA 1
ATOM 805 C C . HIS A 1 103 ? -13.453 1.62 -4.605 1 97.19 103 HIS A C 1
ATOM 807 O O . HIS A 1 103 ? -13.695 2.824 -4.496 1 97.19 103 HIS A O 1
ATOM 813 N N . GLN A 1 104 ? -14.344 0.69 -4.574 1 97.75 104 GLN A N 1
ATOM 814 C CA . GLN A 1 104 ? -15.742 1.043 -4.375 1 97.75 104 GLN A CA 1
ATOM 815 C C . GLN A 1 104 ? -15.961 1.653 -2.994 1 97.75 104 GLN A C 1
ATOM 817 O O . GLN A 1 104 ? -16.672 2.65 -2.859 1 97.75 104 GLN A O 1
ATOM 822 N N . ALA A 1 105 ? -15.367 1.089 -1.986 1 98 105 ALA A N 1
ATOM 823 C CA . ALA A 1 105 ? -15.539 1.54 -0.608 1 98 105 ALA A CA 1
ATOM 824 C C . ALA A 1 105 ? -14.961 2.938 -0.411 1 98 105 ALA A C 1
ATOM 826 O O . ALA A 1 105 ? -15.43 3.697 0.438 1 98 105 ALA A O 1
ATOM 827 N N . LEU A 1 106 ? -13.969 3.279 -1.259 1 98.25 106 LEU A N 1
ATOM 828 C CA . LEU A 1 106 ? -13.242 4.52 -1.011 1 98.25 106 LEU A CA 1
ATOM 829 C C . LEU A 1 106 ? -13.523 5.543 -2.105 1 98.25 106 LEU A C 1
ATOM 831 O O . LEU A 1 106 ? -12.828 6.555 -2.213 1 98.25 106 LEU A O 1
ATOM 835 N N . ALA A 1 107 ? -14.562 5.312 -2.869 1 97.56 107 ALA A N 1
ATOM 836 C CA . ALA A 1 107 ? -14.836 6.133 -4.043 1 97.56 107 ALA A CA 1
ATOM 837 C C . ALA A 1 107 ? -15.055 7.594 -3.65 1 97.56 107 ALA A C 1
ATOM 839 O O . ALA A 1 107 ? -14.516 8.5 -4.285 1 97.56 107 ALA A O 1
ATOM 840 N N . ALA A 1 108 ? -15.82 7.855 -2.615 1 97.88 108 ALA A N 1
ATOM 841 C CA . ALA A 1 108 ? -16.125 9.219 -2.193 1 97.88 108 ALA A CA 1
ATOM 842 C C . ALA A 1 108 ? -14.883 9.922 -1.651 1 97.88 108 ALA A C 1
ATOM 844 O O . ALA A 1 108 ? -14.688 11.117 -1.874 1 97.88 108 ALA A O 1
ATOM 845 N N . ASP A 1 109 ? -14.109 9.164 -0.944 1 98 109 ASP A N 1
ATOM 846 C CA . ASP A 1 109 ? -12.875 9.727 -0.394 1 98 109 ASP A CA 1
ATOM 847 C C . ASP A 1 109 ? -11.891 10.07 -1.504 1 98 109 ASP A C 1
ATOM 849 O O . ASP A 1 109 ? -11.227 11.109 -1.448 1 98 109 ASP A O 1
ATOM 853 N N . LEU A 1 110 ? -11.805 9.227 -2.496 1 96.81 110 LEU A N 1
ATOM 854 C CA . LEU A 1 110 ? -10.93 9.484 -3.637 1 96.81 110 LEU A CA 1
ATOM 855 C C . LEU A 1 110 ? -11.375 10.734 -4.387 1 96.81 110 LEU A C 1
ATOM 857 O O . LEU A 1 110 ? -10.531 11.516 -4.852 1 96.81 110 LEU A O 1
ATOM 861 N N . GLU A 1 111 ? -12.664 10.859 -4.496 1 96.88 111 GLU A N 1
ATOM 862 C CA . GLU A 1 111 ? -13.188 12.07 -5.137 1 96.88 111 GLU A CA 1
ATOM 863 C C . GLU A 1 111 ? -12.797 13.32 -4.355 1 96.88 111 GLU A C 1
ATOM 865 O O . GLU A 1 111 ? -12.43 14.336 -4.941 1 96.88 111 GLU A O 1
ATOM 870 N N . TRP A 1 112 ? -12.938 13.273 -3.074 1 98 112 TRP A N 1
ATOM 871 C CA . TRP A 1 112 ? -12.586 14.398 -2.221 1 98 112 TRP A CA 1
ATOM 872 C C . TRP A 1 112 ? -11.102 14.734 -2.352 1 98 112 TRP A C 1
ATOM 874 O O . TRP A 1 112 ? -10.727 15.906 -2.473 1 98 112 TRP A O 1
ATOM 884 N N . LEU A 1 113 ? -10.242 13.688 -2.332 1 97.19 113 LEU A N 1
ATOM 885 C CA . LEU A 1 113 ? -8.805 13.898 -2.5 1 97.19 113 LEU A CA 1
ATOM 886 C C . LEU A 1 113 ? -8.508 14.539 -3.85 1 97.19 113 LEU A C 1
ATOM 888 O O . LEU A 1 113 ? -7.703 15.477 -3.934 1 97.19 113 LEU A O 1
ATOM 892 N N . ASP A 1 114 ? -9.156 14.016 -4.812 1 95.25 114 ASP A N 1
ATOM 893 C CA . ASP A 1 114 ? -8.953 14.531 -6.164 1 95.25 114 ASP A CA 1
ATOM 894 C C . ASP A 1 114 ? -9.375 16 -6.262 1 95.25 114 ASP A C 1
ATOM 896 O O . ASP A 1 114 ? -8.695 16.812 -6.891 1 95.25 114 ASP A O 1
ATOM 900 N N . ALA A 1 115 ? -10.469 16.375 -5.656 1 96.31 115 ALA A N 1
ATOM 901 C CA . ALA A 1 115 ? -11 17.734 -5.691 1 96.31 115 ALA A CA 1
ATOM 902 C C . ALA A 1 115 ? -10.07 18.703 -4.965 1 96.31 115 ALA A C 1
ATOM 904 O O . ALA A 1 115 ? -10.07 19.891 -5.254 1 96.31 115 ALA A O 1
ATOM 905 N N . ASN A 1 116 ? -9.305 18.188 -4.059 1 97.19 116 ASN A N 1
ATOM 906 C CA . ASN A 1 116 ? -8.469 19.062 -3.242 1 97.19 116 ASN A CA 1
ATOM 907 C C . ASN A 1 116 ? -7.008 19.016 -3.689 1 97.19 116 ASN A C 1
ATOM 909 O O . ASN A 1 116 ? -6.156 19.703 -3.119 1 97.19 116 ASN A O 1
ATOM 913 N N . ARG A 1 117 ? -6.676 18.188 -4.652 1 94.88 117 ARG A N 1
ATOM 914 C CA . ARG A 1 117 ? -5.301 18.047 -5.113 1 94.88 117 ARG A CA 1
ATOM 915 C C . ARG A 1 117 ? -4.84 19.297 -5.852 1 94.88 117 ARG A C 1
ATOM 917 O O . ARG A 1 117 ? -5.637 19.969 -6.508 1 94.88 117 ARG A O 1
ATOM 924 N N . ARG A 1 118 ? -3.533 19.609 -5.742 1 91.69 118 ARG A N 1
ATOM 925 C CA . ARG A 1 118 ? -2.971 20.719 -6.523 1 91.69 118 ARG A CA 1
ATOM 926 C C . ARG A 1 118 ? -2.891 20.344 -8 1 91.69 118 ARG A C 1
ATOM 928 O O . ARG A 1 118 ? -2.354 19.297 -8.359 1 91.69 1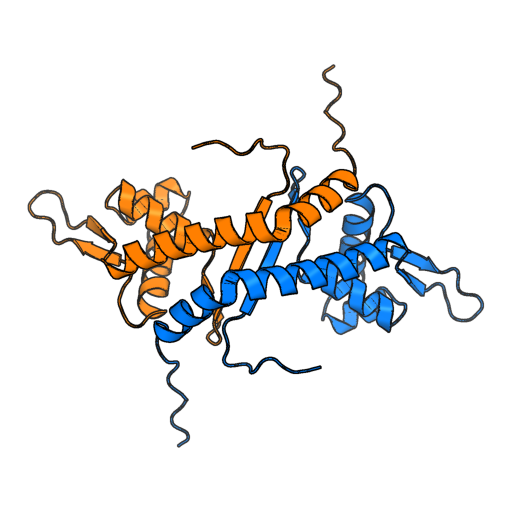18 ARG A O 1
ATOM 935 N N . PRO A 1 119 ? -3.508 21.172 -8.883 1 81.75 119 PRO A N 1
ATOM 936 C CA . PRO A 1 119 ? -3.475 20.844 -10.312 1 81.75 119 PRO A CA 1
ATOM 937 C C . PRO A 1 119 ? -2.055 20.766 -10.867 1 81.75 119 PRO A C 1
ATOM 939 O O . PRO A 1 119 ? -1.176 21.516 -10.43 1 81.75 119 PRO A O 1
ATOM 942 N N . ILE A 1 120 ? -1.849 19.703 -11.555 1 72.81 120 ILE A N 1
ATOM 943 C CA . ILE A 1 120 ? -0.572 19.562 -12.25 1 72.81 120 ILE A CA 1
ATOM 944 C C . ILE A 1 120 ? -0.5 20.562 -13.398 1 72.81 120 ILE A C 1
ATOM 946 O O . ILE A 1 120 ? -1.453 20.703 -14.172 1 72.81 120 ILE A O 1
ATOM 950 N N . ASP A 1 121 ? 0.377 21.516 -13.258 1 62.75 121 ASP A N 1
ATOM 951 C CA . ASP A 1 121 ? 0.523 22.438 -14.375 1 62.75 121 ASP A CA 1
ATOM 952 C C . ASP A 1 121 ? 0.731 21.688 -15.688 1 62.75 121 ASP A C 1
ATOM 954 O O . ASP A 1 121 ? 1.556 20.766 -15.758 1 62.75 121 ASP A O 1
ATOM 958 N N . LYS A 1 122 ? -0.378 21.5 -16.469 1 55.97 122 LYS A N 1
ATOM 959 C CA . LYS A 1 122 ? -0.139 21.016 -17.828 1 55.97 122 LYS A CA 1
ATOM 960 C C . LYS A 1 122 ? 1.016 21.766 -18.484 1 55.97 122 LYS A C 1
ATOM 962 O O . LYS A 1 122 ? 1.125 22.984 -18.359 1 55.97 122 LYS A O 1
ATOM 967 N N . PRO A 1 123 ? 2.104 21.062 -18.828 1 53.53 123 PRO A N 1
ATOM 968 C CA . PRO A 1 123 ? 3.066 21.844 -19.609 1 53.53 123 PRO A CA 1
ATOM 969 C C . PRO A 1 123 ? 2.393 22.781 -20.609 1 53.53 123 PRO A C 1
ATOM 971 O O . PRO A 1 123 ? 1.358 22.438 -21.188 1 53.53 123 PRO A O 1
ATOM 974 N N . ASN A 1 124 ? 2.416 24.094 -20.344 1 44.41 124 ASN A N 1
ATOM 975 C CA . ASN A 1 124 ? 2.088 25 -21.438 1 44.41 124 ASN A CA 1
ATOM 976 C C . ASN A 1 124 ? 2.535 24.438 -22.781 1 44.41 124 ASN A C 1
ATOM 978 O O . ASN A 1 124 ? 3.713 24.125 -22.969 1 44.41 124 ASN A O 1
ATOM 982 N N . ASP A 1 125 ? 1.721 23.562 -23.469 1 41.69 125 ASP A N 1
ATOM 983 C CA . ASP A 1 125 ? 2.107 23.406 -24.875 1 41.69 125 ASP A CA 1
ATOM 984 C C . ASP A 1 125 ? 2.586 24.734 -25.453 1 41.69 125 ASP A C 1
ATOM 986 O O . ASP A 1 125 ? 1.867 25.734 -25.406 1 41.69 125 ASP A O 1
ATOM 990 N N . PRO A 1 126 ? 3.854 24.797 -25.719 1 39.22 126 PRO A N 1
ATOM 991 C CA . PRO A 1 126 ? 4.148 26.031 -26.453 1 39.22 126 PRO A CA 1
ATOM 992 C C . PRO A 1 126 ? 3.217 26.234 -27.656 1 39.22 126 PRO A C 1
ATOM 994 O O . PRO A 1 126 ? 2.686 25.266 -28.203 1 39.22 126 PRO A O 1
ATOM 997 N N . MET B 1 1 ? -4.031 2.588 22.203 1 29.56 1 MET B N 1
ATOM 998 C CA . MET B 1 1 ? -3.637 2.232 20.844 1 29.56 1 MET B CA 1
ATOM 999 C C . MET B 1 1 ? -3.77 0.731 20.609 1 29.56 1 MET B C 1
ATOM 1001 O O . MET B 1 1 ? -3.008 -0.057 21.172 1 29.56 1 MET B O 1
ATOM 1005 N N . SER B 1 2 ? -4.922 0.318 20.484 1 31.89 2 SER B N 1
ATOM 1006 C CA . SER B 1 2 ? -5.156 -1.122 20.5 1 31.89 2 SER B CA 1
ATOM 1007 C C . SER B 1 2 ? -4.23 -1.835 19.516 1 31.89 2 SER B C 1
ATOM 1009 O O . SER B 1 2 ? -4.25 -1.551 18.312 1 31.89 2 SER B O 1
ATOM 1011 N N . LYS B 1 3 ? -3.045 -2.143 19.891 1 37.19 3 LYS B N 1
ATOM 1012 C CA . LYS B 1 3 ? -2.025 -2.887 19.156 1 37.19 3 LYS B CA 1
ATOM 1013 C C . LYS B 1 3 ? -2.627 -4.102 18.453 1 37.19 3 LYS B C 1
ATOM 1015 O O . LYS B 1 3 ? -3.24 -4.957 19.094 1 37.19 3 LYS B O 1
ATOM 1020 N N . MET B 1 4 ? -3.234 -3.908 17.344 1 46.19 4 MET B N 1
ATOM 1021 C CA . MET B 1 4 ? -3.633 -5.113 16.625 1 46.19 4 MET B CA 1
ATOM 1022 C C . MET B 1 4 ? -2.637 -6.242 16.859 1 46.19 4 MET B C 1
ATOM 1024 O O . MET B 1 4 ? -1.425 -6.023 16.828 1 46.19 4 MET B O 1
ATOM 1028 N N . PRO B 1 5 ? -3.033 -7.348 17.406 1 49 5 PRO B N 1
ATOM 1029 C CA . PRO B 1 5 ? -2.094 -8.438 17.656 1 49 5 PRO B CA 1
ATOM 1030 C C . PRO B 1 5 ? -1.153 -8.703 16.484 1 49 5 PRO B C 1
ATOM 1032 O O . PRO B 1 5 ? -1.538 -8.523 15.328 1 49 5 PRO B O 1
ATOM 1035 N N . ARG B 1 6 ? 0.179 -8.555 16.766 1 60.5 6 ARG B N 1
ATOM 1036 C CA . ARG B 1 6 ? 1.353 -8.781 15.93 1 60.5 6 ARG B CA 1
ATOM 1037 C C . ARG B 1 6 ? 1.186 -10.039 15.086 1 60.5 6 ARG B C 1
ATOM 1039 O O . ARG B 1 6 ? 1.986 -10.305 14.188 1 60.5 6 ARG B O 1
ATOM 1046 N N . ASP B 1 7 ? 0.12 -10.758 15.297 1 70.5 7 ASP B N 1
ATOM 1047 C CA . ASP B 1 7 ? -0.026 -12.039 14.617 1 70.5 7 ASP B CA 1
ATOM 1048 C C . ASP B 1 7 ? -1.142 -11.992 13.57 1 70.5 7 ASP B C 1
ATOM 1050 O O . ASP B 1 7 ? -1.82 -12.992 13.328 1 70.5 7 ASP B O 1
ATOM 1054 N N . HIS B 1 8 ? -1.369 -10.664 13.07 1 83.88 8 HIS B N 1
ATOM 1055 C CA . HIS B 1 8 ? -2.463 -10.57 12.109 1 83.88 8 HIS B CA 1
ATOM 1056 C C . HIS B 1 8 ? -1.992 -9.945 10.797 1 83.88 8 HIS B C 1
ATOM 1058 O O . HIS B 1 8 ? -0.942 -9.297 10.758 1 83.88 8 HIS B O 1
ATOM 1064 N N . LEU B 1 9 ? -2.838 -10.188 9.695 1 93.75 9 LEU B N 1
ATOM 1065 C CA . LEU B 1 9 ? -2.623 -9.516 8.414 1 93.75 9 LEU B CA 1
ATOM 1066 C C . LEU B 1 9 ? -2.902 -8.023 8.539 1 93.75 9 LEU B C 1
ATOM 1068 O O . LEU B 1 9 ? -3.857 -7.617 9.203 1 93.75 9 LEU B O 1
ATOM 1072 N N . LYS B 1 10 ? -2.072 -7.242 8.039 1 94.25 10 LYS B N 1
ATOM 1073 C CA . LYS B 1 10 ? -2.25 -5.793 8.055 1 94.25 10 LYS B CA 1
ATOM 1074 C C . LYS B 1 10 ? -2.459 -5.25 6.645 1 94.25 10 LYS B C 1
ATOM 1076 O O . LYS B 1 10 ? -1.693 -5.566 5.73 1 94.25 10 LYS B O 1
ATOM 1081 N N . LEU B 1 11 ? -3.508 -4.523 6.449 1 96.5 11 LEU B N 1
ATOM 1082 C CA . LEU B 1 11 ? -3.75 -3.824 5.191 1 96.5 11 LEU B CA 1
ATOM 1083 C C . LEU B 1 11 ? -3.018 -2.486 5.168 1 96.5 11 LEU B C 1
ATOM 1085 O O . LEU B 1 11 ? -3.113 -1.703 6.113 1 96.5 11 LEU B O 1
ATOM 1089 N N . VAL B 1 12 ? -2.287 -2.293 4.215 1 96.12 12 VAL B N 1
ATOM 1090 C CA . VAL B 1 12 ? -1.592 -1.023 4.035 1 96.12 12 VAL B CA 1
ATOM 1091 C C . VAL B 1 12 ? -2.166 -0.285 2.83 1 96.12 12 VAL B C 1
ATOM 1093 O O . VAL B 1 12 ? -2.23 -0.836 1.729 1 96.12 12 VAL B O 1
ATOM 1096 N N . LEU B 1 13 ? -2.604 0.917 3.041 1 96.94 13 LEU B N 1
ATOM 1097 C CA . LEU B 1 13 ? -3.221 1.741 2.008 1 96.94 13 LEU B CA 1
ATOM 1098 C C . LEU B 1 13 ? -2.232 2.766 1.464 1 96.94 13 LEU B C 1
ATOM 1100 O O . LEU B 1 13 ? -1.646 3.535 2.229 1 96.94 13 LEU B O 1
ATOM 1104 N N . ARG B 1 14 ? -2.043 2.742 0.2 1 97.06 14 ARG B N 1
ATOM 1105 C CA . ARG B 1 14 ? -1.293 3.785 -0.492 1 97.06 14 ARG B CA 1
ATOM 1106 C C . ARG B 1 14 ? -2.09 4.348 -1.664 1 97.06 14 ARG B C 1
ATOM 1108 O O . ARG B 1 14 ? -2.789 3.605 -2.357 1 97.06 14 ARG B O 1
ATOM 1115 N N . ILE B 1 15 ? -2.035 5.609 -1.784 1 97.81 15 ILE B N 1
ATOM 1116 C CA . ILE B 1 15 ? -2.684 6.305 -2.893 1 97.81 15 ILE B CA 1
ATOM 1117 C C . ILE B 1 15 ? -1.632 7.016 -3.74 1 97.81 15 ILE B C 1
ATOM 1119 O O . ILE B 1 15 ? -0.863 7.832 -3.23 1 97.81 15 ILE B O 1
ATOM 1123 N N . SER B 1 16 ? -1.572 6.695 -5.012 1 95.81 16 SER B N 1
ATOM 1124 C CA . SER B 1 16 ? -0.64 7.328 -5.938 1 95.81 16 SER B CA 1
ATOM 1125 C C . SER B 1 16 ? -1.322 8.43 -6.742 1 95.81 16 SER B C 1
ATOM 1127 O O . SER B 1 16 ? -2.424 8.234 -7.262 1 95.81 16 SER B O 1
ATOM 1129 N N . PHE B 1 17 ? -0.595 9.539 -6.816 1 93.94 17 PHE B N 1
ATOM 1130 C CA . PHE B 1 17 ? -1.037 10.672 -7.621 1 93.94 17 PHE B CA 1
ATOM 1131 C C . PHE B 1 17 ? -0.337 10.68 -8.977 1 93.94 17 PHE B C 1
ATOM 1133 O O . PHE B 1 17 ? 0.726 10.078 -9.133 1 93.94 17 PHE B O 1
ATOM 1140 N N . PRO B 1 18 ? -1.003 11.289 -9.992 1 86.69 18 PRO B N 1
ATOM 1141 C CA . PRO B 1 18 ? -0.439 11.281 -11.344 1 86.69 18 PRO B CA 1
ATOM 1142 C C . PRO B 1 18 ? 0.969 11.875 -11.398 1 86.69 18 PRO B C 1
ATOM 1144 O O . PRO B 1 18 ? 1.77 11.484 -12.258 1 86.69 18 PRO B O 1
ATOM 1147 N N . ASP B 1 19 ? 1.37 12.836 -10.523 1 83.38 19 ASP B N 1
ATOM 1148 C CA . ASP B 1 19 ? 2.684 13.477 -10.508 1 83.38 19 ASP B CA 1
ATOM 1149 C C . ASP B 1 19 ? 3.684 12.656 -9.695 1 83.38 19 ASP B C 1
ATOM 1151 O O . ASP B 1 19 ? 4.773 13.141 -9.375 1 83.38 19 ASP B O 1
ATOM 1155 N N . GLN B 1 20 ? 3.332 11.492 -9.352 1 82.06 20 GLN B N 1
ATOM 1156 C CA . GLN B 1 20 ? 4.176 10.516 -8.68 1 82.06 20 GLN B CA 1
ATOM 1157 C C . GLN B 1 20 ? 4.195 10.758 -7.168 1 82.06 20 GLN B C 1
ATOM 1159 O O . GLN B 1 20 ? 4.996 10.156 -6.449 1 82.06 20 GLN B O 1
ATOM 1164 N N . ASP B 1 21 ? 3.453 11.68 -6.82 1 91.62 21 ASP B N 1
ATOM 1165 C CA . ASP B 1 21 ? 3.293 11.836 -5.375 1 91.62 21 ASP B CA 1
ATOM 1166 C C . ASP B 1 21 ? 2.473 10.695 -4.789 1 91.62 21 ASP B C 1
ATOM 1168 O O . ASP B 1 21 ? 1.582 10.156 -5.449 1 91.62 21 ASP B O 1
ATOM 1172 N N . ARG B 1 22 ? 2.846 10.359 -3.52 1 96 22 ARG B N 1
ATOM 1173 C CA . ARG B 1 22 ? 2.141 9.273 -2.854 1 96 22 ARG B CA 1
ATOM 1174 C C . ARG B 1 22 ? 1.666 9.688 -1.467 1 96 22 ARG B C 1
ATOM 1176 O O . ARG B 1 22 ? 2.338 10.469 -0.784 1 96 22 ARG B O 1
ATOM 1183 N N . LEU B 1 23 ? 0.534 9.297 -1.129 1 98.19 23 LEU B N 1
ATOM 1184 C CA . LEU B 1 23 ? -0.036 9.461 0.203 1 98.19 23 LEU B CA 1
ATOM 1185 C C . LEU B 1 23 ? -0.225 8.109 0.885 1 98.19 23 LEU B C 1
ATOM 1187 O O . LEU B 1 23 ? -0.967 7.258 0.39 1 98.19 23 LEU B O 1
ATOM 1191 N N . GLY B 1 24 ? 0.483 7.867 1.889 1 97.69 24 GLY B N 1
ATOM 1192 C CA . GLY B 1 24 ? 0.392 6.609 2.615 1 97.69 24 GLY B CA 1
ATOM 1193 C C . GLY B 1 24 ? 0.785 6.734 4.074 1 97.69 24 GLY B C 1
ATOM 1194 O O . GLY B 1 24 ? 0.721 7.824 4.648 1 97.69 24 GLY B O 1
ATOM 1195 N N . HIS B 1 25 ? 1.185 5.574 4.68 1 95.31 25 HIS B N 1
ATOM 1196 C CA . HIS B 1 25 ? 1.436 5.469 6.109 1 95.31 25 HIS B CA 1
ATOM 1197 C C . HIS B 1 25 ? 2.465 6.496 6.566 1 95.31 25 HIS B C 1
ATOM 1199 O O . HIS B 1 25 ? 2.293 7.133 7.609 1 95.31 25 HIS B O 1
ATOM 1205 N N . GLY B 1 26 ? 3.473 6.762 5.762 1 97.25 26 GLY B N 1
ATOM 1206 C CA . GLY B 1 26 ? 4.555 7.645 6.168 1 97.25 26 GLY B CA 1
ATOM 1207 C C . GLY B 1 26 ? 4.109 9.078 6.383 1 97.25 26 GLY B C 1
ATOM 1208 O O . GLY B 1 26 ? 4.316 9.641 7.461 1 97.25 26 GLY B O 1
ATOM 1209 N N . LYS B 1 27 ? 3.492 9.656 5.398 1 98.5 27 LYS B N 1
ATOM 1210 C CA . LYS B 1 27 ? 3.033 11.039 5.48 1 98.5 27 LYS B CA 1
ATOM 1211 C C . LYS B 1 27 ? 1.94 11.195 6.535 1 98.5 27 LYS B C 1
ATOM 1213 O O . LYS B 1 27 ? 1.893 12.203 7.242 1 98.5 27 LYS B O 1
ATOM 1218 N N . ILE B 1 28 ? 1.113 10.188 6.648 1 98.69 28 ILE B N 1
ATOM 1219 C CA . ILE B 1 28 ? 0.012 10.242 7.605 1 98.69 28 ILE B CA 1
ATOM 1220 C C . ILE B 1 28 ? 0.559 10.148 9.031 1 98.69 28 ILE B C 1
ATOM 1222 O O . ILE B 1 28 ? 0.138 10.906 9.906 1 98.69 28 ILE B O 1
ATOM 1226 N N . GLU B 1 29 ? 1.466 9.227 9.234 1 98.62 29 GLU B N 1
ATOM 1227 C CA . GLU B 1 29 ? 2.111 9.117 10.539 1 98.62 29 GLU B CA 1
ATOM 1228 C C . GLU B 1 29 ? 2.83 10.406 10.914 1 98.62 29 GLU B C 1
ATOM 1230 O O . GLU B 1 29 ? 2.795 10.828 12.07 1 98.62 29 GLU B O 1
ATOM 1235 N N . LEU B 1 30 ? 3.459 11 9.961 1 98.75 30 LEU B N 1
ATOM 1236 C CA . LEU B 1 30 ? 4.125 12.281 10.18 1 98.75 30 LEU B CA 1
ATOM 1237 C C . LEU B 1 30 ? 3.137 13.328 10.672 1 98.75 30 LEU B C 1
ATOM 1239 O O . LEU B 1 30 ? 3.41 14.047 11.641 1 98.75 30 LEU B O 1
ATOM 1243 N N . LEU B 1 31 ? 1.985 13.469 10.008 1 98.81 31 LEU B N 1
ATOM 1244 C CA . LEU B 1 31 ? 0.949 14.406 10.422 1 98.81 31 LEU B CA 1
ATOM 1245 C C . LEU B 1 31 ? 0.513 14.125 11.859 1 98.81 31 LEU B C 1
ATOM 1247 O O . LEU B 1 31 ? 0.323 15.055 12.648 1 98.81 31 LEU B O 1
ATOM 1251 N N . GLU B 1 32 ? 0.404 12.891 12.211 1 98.81 32 GLU B N 1
ATOM 1252 C CA . GLU B 1 32 ? 0.002 12.516 13.562 1 98.81 32 GLU B CA 1
ATOM 1253 C C . GLU B 1 32 ? 1.022 12.984 14.594 1 98.81 32 GLU B C 1
ATOM 1255 O O . GLU B 1 32 ? 0.654 13.539 15.633 1 98.81 32 GLU B O 1
ATOM 1260 N N . HIS B 1 33 ? 2.238 12.75 14.32 1 98.69 33 HIS B N 1
ATOM 1261 C CA . HIS B 1 33 ? 3.285 13.125 15.266 1 98.69 33 HIS B CA 1
ATOM 1262 C C . HIS B 1 33 ? 3.404 14.641 15.375 1 98.69 33 HIS B C 1
ATOM 1264 O O . HIS B 1 33 ? 3.656 15.172 16.469 1 98.69 33 HIS B O 1
ATOM 1270 N N . ILE B 1 34 ? 3.252 15.312 14.281 1 98.44 34 ILE B N 1
ATOM 1271 C CA . ILE B 1 34 ? 3.271 16.766 14.336 1 98.44 34 ILE B CA 1
ATOM 1272 C C . ILE B 1 34 ? 2.109 17.266 15.195 1 98.44 34 ILE B C 1
ATOM 1274 O O . ILE B 1 34 ? 2.275 18.188 16.016 1 98.44 34 ILE B O 1
ATOM 1278 N N . ARG B 1 35 ? 0.951 16.688 14.977 1 98 35 ARG B N 1
ATOM 1279 C CA . ARG B 1 35 ? -0.206 17.047 15.797 1 98 35 ARG B CA 1
ATOM 1280 C C . ARG B 1 35 ? 0.097 16.859 17.281 1 98 35 ARG B C 1
ATOM 1282 O O . ARG B 1 35 ? -0.26 17.703 18.109 1 98 35 ARG B O 1
ATOM 1289 N N . GLU B 1 36 ? 0.766 15.82 17.672 1 97.88 36 GLU B N 1
ATOM 1290 C CA . GLU B 1 36 ? 1.011 15.43 19.047 1 97.88 36 GLU B CA 1
ATOM 1291 C C . GLU B 1 36 ? 2.131 16.25 19.672 1 97.88 36 GLU B C 1
ATOM 1293 O O . GLU B 1 36 ? 2.062 16.625 20.844 1 97.88 36 GLU B O 1
ATOM 1298 N N . THR B 1 37 ? 3.172 16.594 18.906 1 96.31 37 THR B N 1
ATOM 1299 C CA . THR B 1 37 ? 4.387 17.141 19.5 1 96.31 37 TH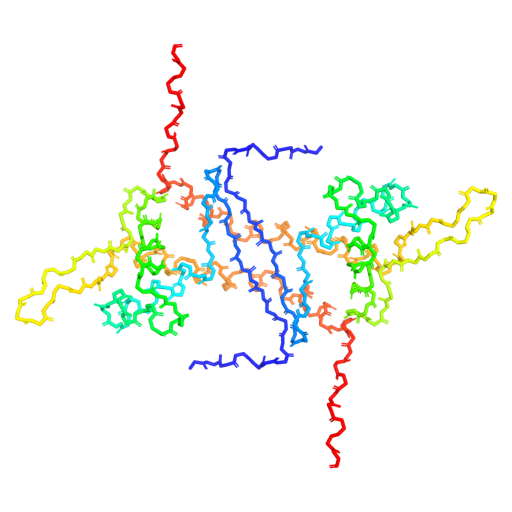R B CA 1
ATOM 1300 C C . THR B 1 37 ? 4.492 18.641 19.219 1 96.31 37 THR B C 1
ATOM 1302 O O . THR B 1 37 ? 5.27 19.344 19.859 1 96.31 37 THR B O 1
ATOM 1305 N N . GLY B 1 38 ? 3.836 19.047 18.188 1 96.31 38 GLY B N 1
ATOM 1306 C CA . GLY B 1 38 ? 3.928 20.438 17.781 1 96.31 38 GLY B CA 1
ATOM 1307 C C . GLY B 1 38 ? 5.25 20.781 17.125 1 96.31 38 GLY B C 1
ATOM 1308 O O . GLY B 1 38 ? 5.676 21.938 17.141 1 96.31 38 GLY B O 1
ATOM 1309 N N . SER B 1 39 ? 5.93 19.75 16.578 1 96.44 39 SER B N 1
ATOM 1310 C CA . SER B 1 39 ? 7.289 19.953 16.094 1 96.44 39 SER B CA 1
ATOM 1311 C C . SER B 1 39 ? 7.625 18.984 14.969 1 96.44 39 SER B C 1
ATOM 1313 O O . SER B 1 39 ? 7.363 17.781 15.07 1 96.44 39 SER B O 1
ATOM 1315 N N . ILE B 1 40 ? 8.164 19.609 13.836 1 97.12 40 ILE B N 1
ATOM 1316 C CA . ILE B 1 40 ? 8.648 18.75 12.758 1 97.12 40 ILE B CA 1
ATOM 1317 C C . ILE B 1 40 ? 9.836 17.922 13.242 1 97.12 40 ILE B C 1
ATOM 1319 O O . ILE B 1 40 ? 9.945 16.734 12.914 1 97.12 40 ILE B O 1
ATOM 1323 N N . SER B 1 41 ? 10.695 18.578 14.047 1 96.56 41 SER B N 1
ATOM 1324 C CA . SER B 1 41 ? 11.883 17.891 14.555 1 96.56 41 SER B CA 1
ATOM 1325 C C . SER B 1 41 ? 11.5 16.734 15.477 1 96.56 41 SER B C 1
ATOM 1327 O O . SER B 1 41 ? 12.055 15.641 15.375 1 96.56 41 SER B O 1
ATOM 1329 N N . ALA B 1 42 ? 10.586 16.922 16.312 1 97.38 42 ALA B N 1
ATOM 1330 C CA . ALA B 1 42 ? 10.141 15.875 17.234 1 97.38 42 ALA B CA 1
ATOM 1331 C C . ALA B 1 42 ? 9.438 14.742 16.484 1 97.38 42 ALA B C 1
ATOM 1333 O O . ALA B 1 42 ? 9.609 13.57 16.812 1 97.38 42 ALA B O 1
ATOM 1334 N N . ALA B 1 43 ? 8.672 15.117 15.477 1 98.25 43 ALA B N 1
ATOM 1335 C CA . ALA B 1 43 ? 8.016 14.117 14.641 1 98.25 43 ALA B CA 1
ATOM 1336 C C . ALA B 1 43 ? 9.039 13.242 13.93 1 98.25 43 ALA B C 1
ATOM 1338 O O . ALA B 1 43 ? 8.906 12.016 13.906 1 98.25 43 ALA B O 1
ATOM 1339 N N . GLY B 1 44 ? 10.023 13.875 13.289 1 98.12 44 GLY B N 1
ATOM 1340 C CA . GLY B 1 44 ? 11.094 13.125 12.664 1 98.12 44 GLY B CA 1
ATOM 1341 C C . GLY B 1 44 ? 11.766 12.141 13.602 1 98.12 44 GLY B C 1
ATOM 1342 O O . GLY B 1 44 ? 11.945 10.969 13.266 1 98.12 44 GLY B O 1
ATOM 1343 N N . ARG B 1 45 ? 12.07 12.547 14.859 1 98.38 45 ARG B N 1
ATOM 1344 C CA . ARG B 1 45 ? 12.703 11.695 15.867 1 98.38 45 ARG B CA 1
ATOM 1345 C C . ARG B 1 45 ? 11.805 10.516 16.219 1 98.38 45 ARG B C 1
ATOM 1347 O O . ARG B 1 45 ? 12.281 9.383 16.344 1 98.38 45 ARG B O 1
ATOM 1354 N N . ALA B 1 46 ? 10.617 10.773 16.375 1 98.31 46 ALA B N 1
ATOM 1355 C CA . ALA B 1 46 ? 9.664 9.734 16.734 1 98.31 46 ALA B CA 1
ATOM 1356 C C . ALA B 1 46 ? 9.586 8.664 15.641 1 98.31 46 ALA B C 1
ATOM 1358 O O . ALA B 1 46 ? 9.289 7.5 15.93 1 98.31 46 ALA B O 1
ATOM 1359 N N . MET B 1 47 ? 9.852 9.031 14.43 1 98.38 47 MET B N 1
ATOM 1360 C CA . MET B 1 47 ? 9.781 8.109 13.305 1 98.38 47 MET B CA 1
ATOM 1361 C C . MET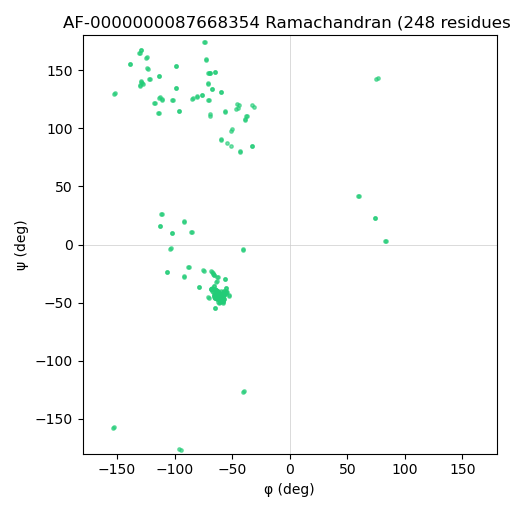 B 1 47 ? 11.172 7.641 12.891 1 98.38 47 MET B C 1
ATOM 1363 O O . MET B 1 47 ? 11.359 7.113 11.797 1 98.38 47 MET B O 1
ATOM 1367 N N . ASP B 1 48 ? 12.117 7.914 13.633 1 98.31 48 ASP B N 1
ATOM 1368 C CA . ASP B 1 48 ? 13.5 7.496 13.438 1 98.31 48 ASP B CA 1
ATOM 1369 C C . ASP B 1 48 ? 14.047 8.016 12.109 1 98.31 48 ASP B C 1
ATOM 1371 O O . ASP B 1 48 ? 14.664 7.266 11.344 1 98.31 48 ASP B O 1
ATOM 1375 N N . MET B 1 49 ? 13.742 9.289 11.758 1 98.06 49 MET B N 1
ATOM 1376 C CA . MET B 1 49 ? 14.289 9.922 10.562 1 98.06 49 MET B CA 1
ATOM 1377 C C . MET B 1 49 ? 14.867 11.297 10.898 1 98.06 49 MET B C 1
ATOM 1379 O O . MET B 1 49 ? 14.578 11.859 11.953 1 98.06 49 MET B O 1
ATOM 1383 N N . SER B 1 50 ? 15.648 11.781 9.969 1 98.25 50 SER B N 1
ATOM 1384 C CA . SER B 1 50 ? 16.266 13.094 10.133 1 98.25 50 SER B CA 1
ATOM 1385 C C . SER B 1 50 ? 15.234 14.211 9.977 1 98.25 50 SER B C 1
ATOM 1387 O O . SER B 1 50 ? 14.18 14.016 9.367 1 98.25 50 SER B O 1
ATOM 1389 N N . TYR B 1 51 ? 15.57 15.383 10.523 1 97.5 51 TYR B N 1
ATOM 1390 C CA . TYR B 1 51 ? 14.75 16.578 10.32 1 97.5 51 TYR B CA 1
ATOM 1391 C C . TYR B 1 51 ? 14.578 16.875 8.836 1 97.5 51 TYR B C 1
ATOM 1393 O O . TYR B 1 51 ? 13.492 17.234 8.391 1 97.5 51 TYR B O 1
ATOM 1401 N N . ARG B 1 52 ? 15.688 16.719 8.094 1 98.06 52 ARG B N 1
ATOM 1402 C CA . ARG B 1 52 ? 15.633 17.016 6.664 1 98.06 52 ARG B CA 1
ATOM 1403 C C . ARG B 1 52 ? 14.594 16.156 5.965 1 98.06 52 ARG B C 1
ATOM 1405 O O . ARG B 1 52 ? 13.797 16.641 5.16 1 98.06 52 ARG B O 1
ATOM 1412 N N . ARG B 1 53 ? 14.594 14.867 6.289 1 98.19 53 ARG B N 1
ATOM 1413 C CA . ARG B 1 53 ? 13.633 13.961 5.672 1 98.19 53 ARG B CA 1
ATOM 1414 C C . ARG B 1 53 ? 12.211 14.312 6.07 1 98.19 53 ARG B C 1
ATOM 1416 O O . ARG B 1 53 ? 11.305 14.336 5.227 1 98.19 53 ARG B O 1
ATOM 1423 N N . ALA B 1 54 ? 12.039 14.547 7.344 1 98.12 54 ALA B N 1
ATOM 1424 C CA . ALA B 1 54 ? 10.719 14.945 7.828 1 98.12 54 ALA B CA 1
ATOM 1425 C C . ALA B 1 54 ? 10.266 16.25 7.16 1 98.12 54 ALA B C 1
ATOM 1427 O O . ALA B 1 54 ? 9.117 16.359 6.73 1 98.12 54 ALA B O 1
ATOM 1428 N N . TRP B 1 55 ? 11.133 17.188 7.074 1 97.56 55 TRP B N 1
ATOM 1429 C CA . TRP B 1 55 ? 10.844 18.469 6.453 1 97.56 55 TRP B CA 1
ATOM 1430 C C . TRP B 1 55 ? 10.477 18.297 4.98 1 97.56 55 TRP B C 1
ATOM 1432 O O . TRP B 1 55 ? 9.539 18.922 4.492 1 97.56 55 TRP B O 1
ATOM 1442 N N . LEU B 1 56 ? 11.172 17.484 4.281 1 97.81 56 LEU B N 1
ATOM 1443 C CA . LEU B 1 56 ? 10.883 17.219 2.875 1 97.81 56 LEU B CA 1
ATOM 1444 C C . LEU B 1 56 ? 9.5 16.594 2.711 1 97.81 56 LEU B C 1
ATOM 1446 O O . LEU B 1 56 ? 8.773 16.922 1.771 1 97.81 56 LEU B O 1
ATOM 1450 N N . LEU B 1 57 ? 9.148 15.68 3.604 1 97.94 57 LEU B N 1
ATOM 1451 C CA . LEU B 1 57 ? 7.832 15.055 3.541 1 97.94 57 LEU B CA 1
ATOM 1452 C C . LEU B 1 57 ? 6.734 16.094 3.783 1 97.94 57 LEU B C 1
ATOM 1454 O O . LEU B 1 57 ? 5.688 16.047 3.135 1 97.94 57 LEU B O 1
ATOM 1458 N N . VAL B 1 58 ? 6.969 16.984 4.719 1 98.06 58 VAL B N 1
ATOM 1459 C CA . VAL B 1 58 ? 6.02 18.062 4.977 1 98.06 58 VAL B CA 1
ATOM 1460 C C . VAL B 1 58 ? 5.891 18.938 3.738 1 98.06 58 VAL B C 1
ATOM 1462 O O . VAL B 1 58 ? 4.781 19.312 3.342 1 98.06 58 VAL B O 1
ATOM 1465 N N . ALA B 1 59 ? 7.035 19.281 3.146 1 97.44 59 ALA B N 1
ATOM 1466 C CA . ALA B 1 59 ? 7.016 20.094 1.934 1 97.44 59 ALA B CA 1
ATOM 1467 C C . ALA B 1 59 ? 6.234 19.391 0.821 1 97.44 59 ALA B C 1
ATOM 1469 O O . ALA B 1 59 ? 5.449 20.031 0.115 1 97.44 59 ALA B O 1
ATOM 1470 N N . ASP B 1 60 ? 6.438 18.125 0.676 1 96.69 60 ASP B N 1
ATOM 1471 C CA . ASP B 1 60 ? 5.699 17.344 -0.311 1 96.69 60 ASP B CA 1
ATOM 1472 C C . ASP B 1 60 ? 4.195 17.406 -0.042 1 96.69 60 ASP B C 1
ATOM 1474 O O . ASP B 1 60 ? 3.408 17.688 -0.947 1 96.69 60 ASP B O 1
ATOM 1478 N N . LEU B 1 61 ? 3.828 17.172 1.178 1 97.62 61 LEU B N 1
ATOM 1479 C CA . LEU B 1 61 ? 2.424 17.188 1.574 1 97.62 61 LEU B CA 1
ATOM 1480 C C . LEU B 1 61 ? 1.787 18.531 1.242 1 97.62 61 LEU B C 1
ATOM 1482 O O . LEU B 1 61 ? 0.682 18.594 0.699 1 97.62 61 LEU B O 1
ATOM 1486 N N . ASN B 1 62 ? 2.492 19.594 1.606 1 97.62 62 ASN B N 1
ATOM 1487 C CA . ASN B 1 62 ? 1.948 20.922 1.389 1 97.62 62 ASN B CA 1
ATOM 1488 C C . ASN B 1 62 ? 1.849 21.25 -0.098 1 97.62 62 ASN B C 1
ATOM 1490 O O . ASN B 1 62 ? 1 22.047 -0.507 1 97.62 62 ASN B O 1
ATOM 1494 N N . ARG B 1 63 ? 2.637 20.609 -0.945 1 95.25 63 ARG B N 1
ATOM 1495 C CA . ARG B 1 63 ? 2.605 20.859 -2.385 1 95.25 63 ARG B CA 1
ATOM 1496 C C . ARG B 1 63 ? 1.557 19.984 -3.062 1 95.25 63 ARG B C 1
ATOM 1498 O O . ARG B 1 63 ? 1.1 20.297 -4.164 1 95.25 63 ARG B O 1
ATO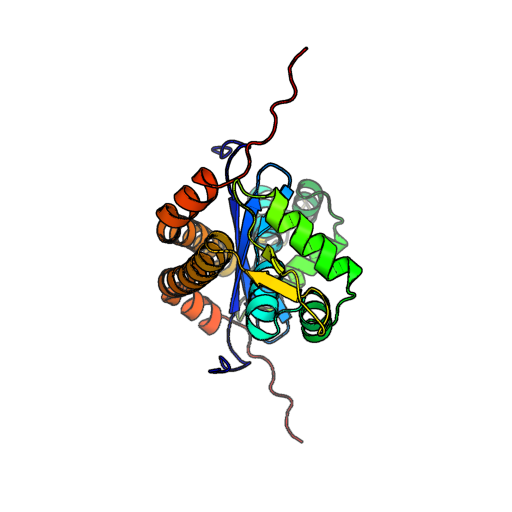M 1505 N N . MET B 1 64 ? 1.152 18.969 -2.473 1 96.25 64 MET B N 1
ATOM 1506 C CA . MET B 1 64 ? 0.277 17.969 -3.074 1 96.25 64 MET B CA 1
ATOM 1507 C C . MET B 1 64 ? -1.153 18.5 -3.18 1 96.25 64 MET B C 1
ATOM 1509 O O . MET B 1 64 ? -1.932 18.016 -4.008 1 96.25 64 MET B O 1
ATOM 1513 N N . PHE B 1 65 ? -1.507 19.438 -2.398 1 97.31 65 PHE B N 1
ATOM 1514 C CA . PHE B 1 65 ? -2.904 19.828 -2.291 1 97.31 65 PHE B CA 1
ATOM 1515 C C . PHE B 1 65 ? -3.053 21.344 -2.471 1 97.31 65 PHE B C 1
ATOM 1517 O O . PHE B 1 65 ? -2.062 22.078 -2.436 1 97.31 65 PHE B O 1
ATOM 1524 N N . LEU B 1 66 ? -4.332 21.766 -2.652 1 97.5 66 LEU B N 1
ATOM 1525 C CA . LEU B 1 66 ? -4.672 23.172 -2.844 1 97.5 66 LEU B CA 1
ATOM 1526 C C . LEU B 1 66 ? -4.34 23.984 -1.596 1 97.5 66 LEU B C 1
ATOM 1528 O O . LEU B 1 66 ? -3.912 25.141 -1.697 1 97.5 66 LEU B O 1
ATOM 1532 N N . LEU B 1 67 ? -4.566 23.438 -0.422 1 98 67 LEU B N 1
ATOM 1533 C CA . LEU B 1 67 ? -4.277 24.062 0.862 1 98 67 LEU B CA 1
ATOM 1534 C C . LEU B 1 67 ? -3.18 23.312 1.602 1 98 67 LEU B C 1
ATOM 1536 O O . LEU B 1 67 ? -3.092 22.078 1.507 1 98 67 LEU B O 1
ATOM 1540 N N . PRO B 1 68 ? -2.33 24.016 2.33 1 98.25 68 PRO B N 1
ATOM 1541 C CA . PRO B 1 68 ? -1.292 23.328 3.096 1 98.25 68 PRO B CA 1
ATOM 1542 C C . PRO B 1 68 ? -1.865 22.453 4.211 1 98.25 68 PRO B C 1
ATOM 1544 O O . PRO B 1 68 ? -2.881 22.812 4.816 1 98.25 68 PRO B O 1
ATOM 1547 N N . SER B 1 69 ? -1.151 21.359 4.484 1 98.62 69 SER B N 1
ATOM 1548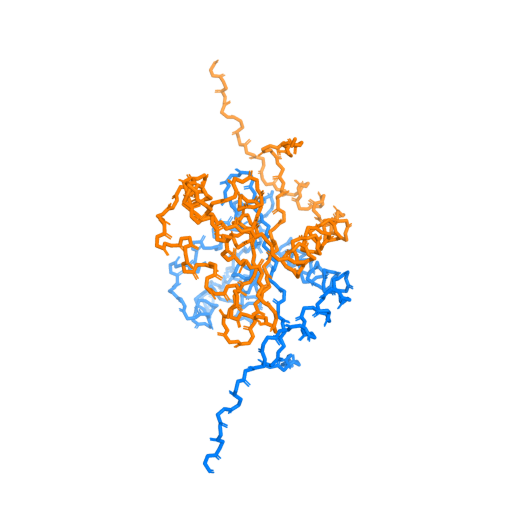 C CA . SER B 1 69 ? -1.543 20.453 5.555 1 98.62 69 SER B CA 1
ATOM 1549 C C . SER B 1 69 ? -0.87 20.828 6.871 1 98.62 69 SER B C 1
ATOM 1551 O O . SER B 1 69 ? -1.384 20.516 7.949 1 98.62 69 SER B O 1
ATOM 1553 N N . VAL B 1 70 ? 0.313 21.469 6.781 1 98.69 70 VAL B N 1
ATOM 1554 C CA . VAL B 1 70 ? 1.11 21.828 7.949 1 98.69 70 VAL B CA 1
ATOM 1555 C C . VAL B 1 70 ? 1.517 23.297 7.855 1 98.69 70 VAL B C 1
ATOM 1557 O O . VAL B 1 70 ? 1.877 23.781 6.777 1 98.69 70 VAL B O 1
ATOM 1560 N N . GLU B 1 71 ? 1.416 24.016 8.945 1 97.06 71 GLU B N 1
ATOM 1561 C CA . GLU B 1 71 ? 1.835 25.406 9 1 97.06 71 GLU B CA 1
ATOM 1562 C C . GLU B 1 71 ? 2.869 25.625 10.102 1 97.06 71 GLU B C 1
ATOM 1564 O O . GLU B 1 71 ? 2.93 24.859 11.07 1 97.06 71 GLU B O 1
ATOM 1569 N N . SER B 1 72 ? 3.664 26.594 9.836 1 88.56 72 SER B N 1
ATOM 1570 C CA . SER B 1 72 ? 4.605 27.031 10.859 1 88.56 72 SER B CA 1
ATOM 1571 C C . SER B 1 72 ? 3.912 27.859 11.938 1 88.56 72 SER B C 1
ATOM 1573 O O . SER B 1 72 ? 2.971 28.594 11.648 1 88.56 72 SER B O 1
ATOM 1575 N N . GLN B 1 73 ? 4.156 27.453 13.148 1 80.56 73 GLN B N 1
ATOM 1576 C CA . GLN B 1 73 ? 3.639 28.281 14.234 1 80.56 73 GLN B CA 1
ATOM 1577 C C . GLN B 1 73 ? 4.703 29.234 14.75 1 80.56 73 GLN B C 1
ATOM 1579 O O . GLN B 1 73 ? 5.887 28.906 14.789 1 80.56 73 GLN B O 1
ATOM 1584 N N . ARG B 1 74 ? 4.422 30.609 14.547 1 71.12 74 ARG B N 1
ATOM 1585 C CA . ARG B 1 74 ? 5.34 31.625 15.07 1 71.12 74 ARG B CA 1
ATOM 1586 C C . ARG B 1 74 ? 5.48 31.516 16.578 1 71.12 74 ARG B C 1
ATOM 1588 O O . ARG B 1 74 ? 4.48 31.375 17.297 1 71.12 74 ARG B O 1
ATOM 1595 N N . GLY B 1 75 ? 6.352 30.812 17.109 1 60.06 75 GLY B N 1
ATOM 1596 C CA . GLY B 1 75 ? 6.488 30.797 18.562 1 60.06 75 GLY B CA 1
ATOM 1597 C C . GLY B 1 75 ? 7.258 32 19.094 1 60.06 75 GLY B C 1
ATOM 1598 O O . GLY B 1 75 ? 7.984 32.656 18.344 1 60.06 75 GLY B O 1
ATOM 1599 N N . GLY B 1 76 ? 6.66 32.75 20.094 1 56.19 76 GLY B N 1
ATOM 1600 C CA . GLY B 1 76 ? 7.32 33.688 21 1 56.19 76 GLY B CA 1
ATOM 1601 C C . GLY B 1 76 ? 8.664 33.188 21.484 1 56.19 76 GLY B C 1
ATOM 1602 O O . GLY B 1 76 ? 9.367 32.438 20.766 1 56.19 76 GLY B O 1
ATOM 1603 N N . GLN B 1 77 ? 8.883 33.156 22.734 1 57.06 77 GLN B N 1
ATOM 1604 C CA . GLN B 1 77 ? 10.125 32.812 23.422 1 57.06 77 GLN B CA 1
ATOM 1605 C C . GLN B 1 77 ? 10.523 31.359 23.156 1 57.06 77 GLN B C 1
ATOM 1607 O O . GLN B 1 77 ? 11.672 30.969 23.391 1 57.06 77 GLN B O 1
ATOM 1612 N N . LYS B 1 78 ? 9.492 30.391 22.953 1 57.12 78 LYS B N 1
ATOM 1613 C CA . LYS B 1 78 ? 9.836 28.969 22.969 1 57.12 78 LYS B CA 1
ATOM 1614 C C . LYS B 1 78 ? 10.156 28.453 21.562 1 57.12 78 LYS B C 1
ATOM 1616 O O . LYS B 1 78 ? 10.336 27.266 21.359 1 57.12 78 LYS B O 1
ATOM 1621 N N . GLY B 1 79 ? 10.484 29.25 20.625 1 59.25 79 GLY B N 1
ATOM 1622 C CA . GLY B 1 79 ? 10.898 28.906 19.266 1 59.25 79 GLY B CA 1
ATOM 1623 C C . GLY B 1 79 ? 9.75 28.469 18.375 1 59.25 79 GLY B C 1
ATOM 1624 O O . GLY B 1 79 ? 8.633 28.281 18.859 1 59.25 79 GLY B O 1
ATOM 1625 N N . GLY B 1 80 ? 9.617 28.766 17.062 1 74.38 80 GLY B N 1
ATOM 1626 C CA . GLY B 1 80 ? 8.602 28.469 16.062 1 74.38 80 GLY B CA 1
ATOM 1627 C C . GLY B 1 80 ? 8.328 26.984 15.906 1 74.38 80 GLY B C 1
ATOM 1628 O O . GLY B 1 80 ? 9.195 26.156 16.188 1 74.38 80 GLY B O 1
ATOM 1629 N N . GLY B 1 81 ? 7.141 26.375 16.219 1 91.94 81 GLY B N 1
ATOM 1630 C CA . GLY B 1 81 ? 6.699 25 16.062 1 91.94 81 GLY B CA 1
ATOM 1631 C C . GLY B 1 81 ? 5.926 24.766 14.781 1 91.94 81 GLY B C 1
ATOM 1632 O O . GLY B 1 81 ? 6.098 25.5 13.805 1 91.94 81 GLY B O 1
ATOM 1633 N N . ALA B 1 82 ? 5.465 23.594 14.617 1 96.44 82 ALA B N 1
ATOM 1634 C CA . ALA B 1 82 ? 4.613 23.219 13.492 1 96.44 82 ALA B CA 1
ATOM 1635 C C . ALA B 1 82 ? 3.27 22.688 13.984 1 96.44 82 ALA B C 1
ATOM 1637 O O . ALA B 1 82 ? 3.188 22.078 15.055 1 96.44 82 ALA B O 1
ATOM 1638 N N . ALA B 1 83 ? 2.248 23.016 13.266 1 97.25 83 ALA B N 1
ATOM 1639 C CA . ALA B 1 83 ? 0.909 22.531 13.586 1 97.25 83 ALA B CA 1
ATOM 1640 C C . ALA B 1 83 ? 0.156 22.125 12.32 1 97.25 83 ALA B C 1
ATOM 1642 O O . ALA B 1 83 ? 0.472 22.578 11.227 1 97.25 83 ALA B O 1
ATOM 1643 N N . LEU B 1 84 ? -0.795 21.25 12.523 1 98.31 84 LEU B N 1
ATOM 1644 C CA . LEU B 1 84 ? -1.692 20.953 11.406 1 98.31 84 LEU B CA 1
ATOM 1645 C C . LEU B 1 84 ? -2.619 22.141 11.133 1 98.31 84 LEU B C 1
ATOM 1647 O O . LEU B 1 84 ? -3.113 22.766 12.07 1 98.31 84 LEU B O 1
ATOM 1651 N N . THR B 1 85 ? -2.812 22.406 9.844 1 98.5 85 THR B N 1
ATOM 1652 C CA . THR B 1 85 ? -3.889 23.312 9.469 1 98.5 85 THR B CA 1
ATOM 1653 C C . THR B 1 85 ? -5.246 22.641 9.609 1 98.5 85 THR B C 1
ATOM 1655 O O . THR B 1 85 ? -5.324 21.438 9.922 1 98.5 85 THR B O 1
ATOM 1658 N N . GLU B 1 86 ? -6.332 23.438 9.391 1 98.44 86 GLU B N 1
ATOM 1659 C CA . GLU B 1 86 ? -7.656 22.828 9.336 1 98.44 86 GLU B CA 1
ATOM 1660 C C . GLU B 1 86 ? -7.727 21.75 8.266 1 98.44 86 GLU B C 1
ATOM 1662 O O . GLU B 1 86 ? -8.289 20.672 8.492 1 98.44 86 GLU B O 1
ATOM 1667 N N . PHE B 1 87 ? -7.137 22.062 7.117 1 98.75 87 PHE B N 1
ATOM 1668 C CA . PHE B 1 87 ? -7.109 21.078 6.039 1 98.75 87 PHE B CA 1
ATOM 1669 C C . PHE B 1 87 ? -6.316 19.844 6.453 1 98.75 87 PHE B C 1
ATOM 1671 O O . PHE B 1 87 ? -6.73 18.719 6.18 1 98.75 87 PHE B O 1
ATOM 1678 N N . GLY B 1 88 ? -5.129 20.078 7.074 1 98.81 88 GLY B N 1
ATOM 1679 C CA . GLY B 1 88 ? -4.32 18.969 7.555 1 98.81 88 GLY B CA 1
ATOM 1680 C C . GLY B 1 88 ? -5.078 18.031 8.484 1 98.81 88 GLY B C 1
ATOM 1681 O O . GLY B 1 88 ? -4.938 16.812 8.391 1 98.81 88 GLY B O 1
ATOM 1682 N N . GLU B 1 89 ? -5.891 18.641 9.359 1 98.81 89 GLU B N 1
ATOM 1683 C CA . GLU B 1 89 ? -6.711 17.859 10.273 1 98.81 89 GLU B CA 1
ATOM 1684 C C . GLU B 1 89 ? -7.758 17.047 9.516 1 98.81 89 GLU B C 1
ATOM 1686 O O . GLU B 1 89 ? -7.988 15.875 9.828 1 98.81 89 GLU B O 1
ATOM 1691 N N . GLN B 1 90 ? -8.398 17.641 8.539 1 98.75 90 GLN B N 1
ATOM 1692 C CA . GLN B 1 90 ? -9.391 16.969 7.719 1 98.75 90 GLN B CA 1
ATOM 1693 C C . GLN B 1 90 ? -8.766 15.82 6.93 1 98.75 90 GLN B C 1
ATOM 1695 O O . GLN B 1 90 ? -9.336 14.727 6.844 1 98.75 90 GLN B O 1
ATOM 1700 N N . LEU B 1 91 ? -7.602 16.078 6.355 1 98.75 91 LEU B N 1
ATOM 1701 C CA . LEU B 1 91 ? -6.895 15.07 5.574 1 98.75 91 LEU B CA 1
ATOM 1702 C C . LEU B 1 91 ? -6.551 13.859 6.434 1 98.75 91 LEU B C 1
ATOM 1704 O O . LEU B 1 91 ? -6.785 12.719 6.027 1 98.75 91 LEU B O 1
ATOM 1708 N N . LEU B 1 92 ? -5.984 14.094 7.566 1 98.81 92 LEU B N 1
ATOM 1709 C CA . LEU B 1 92 ? -5.621 13.031 8.5 1 98.81 92 LEU B CA 1
ATOM 1710 C C . LEU B 1 92 ? -6.844 12.203 8.891 1 98.81 92 LEU B C 1
ATOM 1712 O O . LEU B 1 92 ? -6.812 10.977 8.828 1 98.81 92 LEU B O 1
ATOM 1716 N N . ALA B 1 93 ? -7.906 12.898 9.289 1 98.75 93 ALA B N 1
ATOM 1717 C CA . ALA B 1 93 ? -9.133 12.219 9.703 1 98.75 93 ALA B CA 1
ATOM 1718 C C . ALA B 1 93 ? -9.719 11.391 8.562 1 98.75 93 ALA B C 1
ATOM 1720 O O . ALA B 1 93 ? -10.164 10.258 8.773 1 98.75 93 ALA B O 1
ATOM 1721 N N . ARG B 1 94 ? -9.711 11.93 7.402 1 98.62 94 ARG B N 1
ATOM 1722 C CA . ARG B 1 94 ? -10.266 11.242 6.246 1 98.62 94 ARG B CA 1
ATOM 1723 C C . ARG B 1 94 ? -9.453 9.992 5.906 1 98.62 94 ARG B C 1
ATOM 1725 O O . ARG B 1 94 ? -10.016 8.938 5.617 1 98.62 94 ARG B O 1
ATOM 1732 N N . PHE B 1 95 ? -8.156 10.133 5.914 1 98.75 95 PHE B N 1
ATOM 1733 C CA . PHE B 1 95 ? -7.309 8.992 5.602 1 98.75 95 PHE B CA 1
ATOM 1734 C C . PHE B 1 95 ? -7.535 7.859 6.598 1 98.75 95 PHE B C 1
ATOM 1736 O O . PHE B 1 95 ? -7.637 6.695 6.211 1 98.75 95 PHE B O 1
ATOM 1743 N N . ARG B 1 96 ? -7.621 8.164 7.852 1 98.44 96 ARG B N 1
ATOM 1744 C CA . ARG B 1 96 ? -7.875 7.148 8.867 1 98.44 96 ARG B CA 1
ATOM 1745 C C . ARG B 1 96 ? -9.242 6.504 8.672 1 98.44 96 ARG B C 1
ATOM 1747 O O . ARG B 1 96 ? -9.398 5.297 8.852 1 98.44 96 ARG B O 1
ATOM 1754 N N . ALA B 1 97 ? -10.195 7.277 8.328 1 98.56 97 ALA B N 1
ATOM 1755 C CA . ALA B 1 97 ? -11.516 6.738 8.008 1 98.56 97 ALA B CA 1
ATOM 1756 C C . ALA B 1 97 ? -11.453 5.809 6.801 1 98.56 97 ALA B C 1
ATOM 1758 O O . ALA B 1 97 ? -12.148 4.789 6.758 1 98.56 97 ALA B O 1
ATOM 1759 N N . MET B 1 98 ? -10.648 6.207 5.777 1 98.56 98 MET B N 1
ATOM 1760 C CA . MET B 1 98 ? -10.453 5.355 4.609 1 98.56 98 MET B CA 1
ATOM 1761 C C . MET B 1 98 ? -9.875 4 5.016 1 98.56 98 MET B C 1
ATOM 1763 O O . MET B 1 98 ? -10.336 2.959 4.543 1 98.56 98 MET B O 1
ATOM 1767 N N . GLU B 1 99 ? -8.859 3.988 5.859 1 97.94 99 GLU B N 1
ATOM 1768 C CA . GLU B 1 99 ? -8.258 2.746 6.332 1 97.94 99 GLU B CA 1
ATOM 1769 C C . GLU B 1 99 ? -9.297 1.856 7.012 1 97.94 99 GLU B C 1
ATOM 1771 O O . GLU B 1 99 ? -9.328 0.645 6.785 1 97.94 99 GLU B O 1
ATOM 1776 N N . LYS B 1 100 ? -10.141 2.449 7.828 1 97.81 100 LYS B N 1
ATOM 1777 C CA . LYS B 1 100 ? -11.188 1.702 8.516 1 97.81 100 LYS B CA 1
ATOM 1778 C C . LYS B 1 100 ? -12.188 1.121 7.523 1 97.81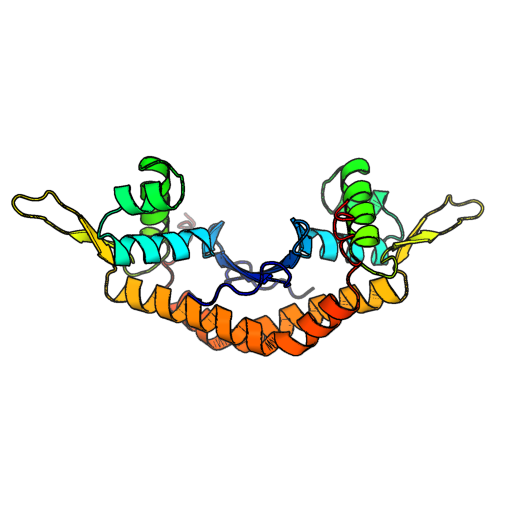 100 LYS B C 1
ATOM 1780 O O . LYS B 1 100 ? -12.57 -0.047 7.629 1 97.81 100 LYS B O 1
ATOM 1785 N N . SER B 1 101 ? -12.617 1.935 6.574 1 98.06 101 SER B N 1
ATOM 1786 C CA . SER B 1 101 ? -13.57 1.493 5.559 1 98.06 101 SER B CA 1
ATOM 1787 C C . SER B 1 101 ? -12.992 0.353 4.723 1 98.06 101 SER B C 1
ATOM 1789 O O . SER B 1 101 ? -13.695 -0.61 4.41 1 98.06 101 SER B O 1
ATOM 1791 N N . MET B 1 102 ? -11.758 0.533 4.371 1 97.5 102 MET B N 1
ATOM 1792 C CA . MET B 1 102 ? -11.078 -0.506 3.602 1 97.5 102 MET B CA 1
ATOM 1793 C C . MET B 1 102 ? -11.031 -1.817 4.379 1 97.5 102 MET B C 1
ATOM 1795 O O . MET B 1 102 ? -11.328 -2.881 3.83 1 97.5 102 MET B O 1
ATOM 1799 N N . HIS B 1 103 ? -10.656 -1.767 5.629 1 97.12 103 HIS B N 1
ATOM 1800 C CA . HIS B 1 103 ? -10.609 -2.959 6.465 1 97.12 103 HIS B CA 1
ATOM 1801 C C . HIS B 1 103 ? -11.969 -3.641 6.527 1 97.12 103 HIS B C 1
ATOM 1803 O O . HIS B 1 103 ? -12.062 -4.867 6.449 1 97.12 103 HIS B O 1
ATOM 1809 N N . GLN B 1 104 ? -12.969 -2.834 6.699 1 97.75 104 GLN B N 1
ATOM 1810 C CA . GLN B 1 104 ? -14.32 -3.383 6.777 1 97.75 104 GLN B CA 1
ATOM 1811 C C . GLN B 1 104 ? -14.719 -4.039 5.461 1 97.75 104 GLN B C 1
ATOM 1813 O O . GLN B 1 104 ? -15.297 -5.129 5.453 1 97.75 104 GLN B O 1
ATOM 1818 N N . ALA B 1 105 ? -14.422 -3.412 4.363 1 98 105 ALA B N 1
ATOM 1819 C CA . ALA B 1 105 ? -14.805 -3.902 3.039 1 98 105 ALA B CA 1
ATOM 1820 C C . ALA B 1 105 ? -14.086 -5.207 2.711 1 98 105 ALA B C 1
ATOM 1822 O O . ALA B 1 105 ? -14.602 -6.039 1.962 1 98 105 ALA B O 1
ATOM 1823 N N . LEU B 1 106 ? -12.906 -5.395 3.338 1 98.25 106 LEU B N 1
ATOM 1824 C CA . LEU B 1 106 ? -12.078 -6.523 2.936 1 98.25 106 LEU B CA 1
ATOM 1825 C C . LEU B 1 106 ? -11.992 -7.559 4.051 1 98.25 106 LEU B C 1
ATOM 1827 O O . LEU B 1 106 ? -11.156 -8.461 4.004 1 98.25 106 LEU B O 1
ATOM 1831 N N . ALA B 1 107 ? -12.867 -7.469 5.004 1 97.56 107 ALA B N 1
ATOM 1832 C CA . ALA B 1 107 ? -12.781 -8.305 6.199 1 97.56 107 ALA B CA 1
ATOM 1833 C C . ALA B 1 107 ? -12.867 -9.781 5.844 1 97.56 107 ALA B C 1
ATOM 1835 O O . ALA B 1 107 ? -12.094 -10.594 6.348 1 97.56 107 ALA B O 1
ATOM 1836 N N . ALA B 1 108 ? -13.789 -10.164 4.977 1 97.81 108 ALA B N 1
ATOM 1837 C CA . ALA B 1 108 ? -13.977 -11.57 4.609 1 97.81 108 ALA B CA 1
ATOM 1838 C C . ALA B 1 108 ? -12.781 -12.094 3.82 1 97.81 108 ALA B C 1
ATOM 1840 O O . ALA B 1 108 ? -12.383 -13.25 3.986 1 97.81 108 ALA B O 1
ATOM 1841 N N . ASP B 1 109 ? -12.273 -11.258 2.986 1 98 109 ASP B N 1
ATOM 1842 C CA . ASP B 1 109 ? -11.109 -11.641 2.197 1 98 109 ASP B CA 1
ATOM 1843 C C . ASP B 1 109 ? -9.883 -11.836 3.084 1 98 109 ASP B C 1
ATOM 1845 O O . ASP B 1 109 ? -9.102 -12.766 2.885 1 98 109 ASP B O 1
ATOM 1849 N N . LEU B 1 110 ? -9.719 -10.969 4.039 1 96.81 110 LEU B N 1
ATOM 1850 C CA . LEU B 1 110 ? -8.609 -11.078 4.98 1 96.81 110 LEU B CA 1
ATOM 1851 C C . LEU B 1 110 ? -8.711 -12.375 5.789 1 96.81 110 LEU B C 1
ATOM 1853 O O . LEU B 1 110 ? -7.699 -13.023 6.062 1 96.81 110 LEU B O 1
ATOM 1857 N N . GLU B 1 111 ? -9.93 -12.68 6.164 1 96.88 111 GLU B N 1
ATOM 1858 C CA . GLU B 1 111 ? -10.141 -13.938 6.875 1 96.88 111 GLU B CA 1
ATOM 1859 C C . GLU B 1 111 ? -9.75 -15.133 6.016 1 96.88 111 GLU B C 1
ATOM 1861 O O . GLU B 1 111 ? -9.125 -16.078 6.504 1 96.88 111 GLU B O 1
ATOM 1866 N N . TRP B 1 112 ? -10.141 -15.117 4.785 1 97.94 112 TRP B N 1
ATOM 1867 C CA . TRP B 1 112 ? -9.805 -16.188 3.861 1 97.94 112 TRP B CA 1
ATOM 1868 C C . TRP B 1 112 ? -8.297 -16.312 3.689 1 97.94 112 TRP B C 1
ATOM 1870 O O . TRP B 1 112 ? -7.75 -17.422 3.719 1 97.94 112 TRP B O 1
ATOM 1880 N N . LEU B 1 113 ? -7.617 -15.172 3.504 1 97.19 113 LEU B N 1
ATOM 1881 C CA . LEU B 1 113 ? -6.16 -15.18 3.381 1 97.19 113 LEU B CA 1
ATOM 1882 C C . LEU B 1 113 ? -5.512 -15.75 4.637 1 97.19 113 LEU B C 1
ATOM 1884 O O . LEU B 1 113 ? -4.586 -16.562 4.543 1 97.19 113 LEU B O 1
ATOM 1888 N N . ASP B 1 114 ? -6.016 -15.305 5.723 1 95.25 114 ASP B N 1
ATOM 1889 C CA . ASP B 1 114 ? -5.477 -15.766 7 1 95.25 114 ASP B CA 1
ATOM 1890 C C . ASP B 1 114 ? -5.668 -17.281 7.164 1 95.25 114 ASP B C 1
ATOM 1892 O O . ASP B 1 114 ? -4.766 -17.969 7.633 1 95.25 114 ASP B O 1
ATOM 1896 N N . ALA B 1 115 ? -6.789 -17.797 6.781 1 96.31 115 ALA B N 1
ATOM 1897 C CA . ALA B 1 115 ? -7.109 -19.219 6.902 1 96.31 115 ALA B CA 1
ATOM 1898 C C . ALA B 1 115 ? -6.215 -20.062 5.996 1 96.31 115 ALA B C 1
ATOM 1900 O O . ALA B 1 115 ? -5.988 -21.25 6.262 1 96.31 115 ALA B O 1
ATOM 1901 N N . ASN B 1 116 ? -5.723 -19.484 4.953 1 97.19 116 ASN B N 1
ATOM 1902 C CA . ASN B 1 116 ? -4.949 -20.234 3.977 1 97.19 116 ASN B CA 1
ATOM 1903 C C . ASN B 1 116 ? -3.451 -19.969 4.121 1 97.19 116 ASN B C 1
ATOM 1905 O O . ASN B 1 116 ? -2.643 -20.531 3.383 1 97.19 116 ASN B O 1
ATOM 1909 N N . ARG B 1 117 ? -3.057 -19.094 5.008 1 94.88 117 ARG B N 1
ATOM 1910 C CA . ARG B 1 117 ? -1.649 -18.75 5.184 1 94.88 117 ARG B CA 1
ATOM 1911 C C . ARG B 1 117 ? -0.878 -19.922 5.797 1 94.88 117 ARG B C 1
ATOM 1913 O O . ARG B 1 117 ? -1.427 -20.672 6.598 1 94.88 117 ARG B O 1
ATOM 1920 N N . ARG B 1 118 ? 0.399 -20.047 5.414 1 91.88 118 ARG B N 1
ATOM 1921 C CA . ARG B 1 118 ? 1.256 -21.047 6.055 1 91.88 118 ARG B CA 1
ATOM 1922 C C . ARG B 1 118 ? 1.57 -20.656 7.492 1 91.88 118 ARG B C 1
ATOM 1924 O O . ARG B 1 118 ? 2.008 -19.531 7.754 1 91.88 118 ARG B O 1
ATOM 1931 N N . PRO B 1 119 ? 1.267 -21.547 8.477 1 81.75 119 PRO B N 1
ATOM 1932 C CA . PRO B 1 119 ? 1.527 -21.203 9.875 1 81.75 119 PRO B CA 1
ATOM 1933 C C . PRO B 1 119 ? 3.002 -20.906 10.141 1 81.75 119 PRO B C 1
ATOM 1935 O O . PRO B 1 119 ? 3.879 -21.516 9.531 1 81.75 119 PRO B O 1
ATOM 1938 N N . ILE B 1 120 ? 3.182 -19.812 10.805 1 72.75 120 ILE B N 1
ATOM 1939 C CA . ILE B 1 120 ? 4.531 -19.469 11.234 1 72.75 120 ILE B CA 1
ATOM 1940 C C . ILE B 1 120 ? 4.98 -20.438 12.328 1 72.75 120 ILE B C 1
ATOM 1942 O O . ILE B 1 120 ? 4.227 -20.719 13.266 1 72.75 120 ILE B O 1
ATOM 1946 N N . ASP B 1 121 ? 5.922 -21.266 11.992 1 62.81 121 ASP B N 1
ATOM 1947 C CA . ASP B 1 121 ? 6.418 -22.156 13.047 1 62.81 121 ASP B CA 1
ATOM 1948 C C . ASP B 1 121 ? 6.762 -21.359 14.305 1 62.81 121 ASP B C 1
ATOM 1950 O O . ASP B 1 121 ? 7.445 -20.344 14.242 1 62.81 121 ASP B O 1
ATOM 1954 N N . LYS B 1 122 ? 5.812 -21.359 15.297 1 55.69 122 LYS B N 1
ATOM 1955 C CA . LYS B 1 122 ? 6.238 -20.828 16.594 1 55.69 122 LYS B CA 1
ATOM 1956 C C . LYS B 1 122 ? 7.594 -21.406 17 1 55.69 122 LYS B C 1
ATOM 1958 O O . LYS B 1 122 ? 7.84 -22.594 16.828 1 55.69 122 LYS B O 1
ATOM 1963 N N . PRO B 1 123 ? 8.625 -20.531 17.125 1 53.25 123 PRO B N 1
ATOM 1964 C CA . PRO B 1 123 ? 9.82 -21.156 17.688 1 53.25 123 PRO B CA 1
ATOM 1965 C C . PRO B 1 123 ? 9.492 -22.172 18.797 1 53.25 123 PRO B C 1
ATOM 1967 O O . PRO B 1 123 ? 8.562 -21.953 19.578 1 53.25 123 PRO B O 1
ATOM 1970 N N . ASN B 1 124 ? 9.633 -23.453 18.5 1 44.69 124 ASN B N 1
ATOM 1971 C CA . ASN B 1 124 ? 9.656 -24.391 19.641 1 44.69 124 ASN B CA 1
ATOM 1972 C C . ASN B 1 124 ? 10.289 -23.75 20.859 1 44.69 124 ASN B C 1
ATOM 1974 O O . ASN B 1 124 ? 11.422 -23.281 20.812 1 44.69 124 ASN B O 1
ATOM 1978 N N . ASP B 1 125 ? 9.531 -22.984 21.688 1 41.91 125 ASP B N 1
ATOM 1979 C CA . ASP B 1 125 ? 10.172 -22.766 22.984 1 41.91 125 ASP B CA 1
ATOM 1980 C C . ASP B 1 125 ? 10.914 -24.016 23.453 1 41.91 125 ASP B C 1
ATOM 1982 O O . ASP B 1 125 ? 10.328 -25.094 23.547 1 41.91 125 ASP B O 1
ATOM 1986 N N . PRO B 1 126 ? 12.203 -23.922 23.453 1 39.31 126 PRO B N 1
ATOM 1987 C CA . PRO B 1 126 ? 12.781 -25.109 24.109 1 39.31 126 PRO B CA 1
ATOM 1988 C C . PRO B 1 126 ? 12.133 -25.406 25.453 1 39.31 126 PRO B C 1
ATOM 1990 O O . PRO B 1 126 ? 11.594 -24.5 26.109 1 39.31 126 PRO B O 1
#

Nearest PDB structures (foldseek):
  2ijl-assembly1_A  TM=9.755E-01  e=3.815E-13  Agrobacterium fabrum str. C58
  2ijl-assembly1_B  TM=9.422E-01  e=4.351E-13  Agrobacterium fabrum str. C58
  1b9m-assembly1_A  TM=7.458E-01  e=2.223E-06  Escherichia coli
  1o7l-assembly1_B  TM=7.959E-01  e=7.244E-05  Escherichia coli
  1b9n-assembly1_B  TM=7.498E-01  e=5.569E-05  Escherichia coli

Radius of gyration: 21.73 Å; Cα contacts (8 Å, |Δi|>4): 324; chains: 2; bounding box: 32×66×51 Å